Protein 7Z09 (pdb70)

InterPro domains:
  IPR001425 Archaeal/bacterial/fungal rhodopsins [PF01036] (22-241)
  IPR001425 Archaeal/bacterial/fungal rhodopsins [PR00251] (24-43)
  IPR001425 Archaeal/bacterial/fungal rhodopsins [PR00251] (55-75)
  IPR001425 Archaeal/bacterial/fungal rhodopsins [PR00251] (93-114)
  IPR001425 Archaeal/bacterial/fungal rhodopsins [PR00251] (121-140)
  IPR001425 Archaeal/bacterial/fungal rhodopsins [PR00251] (146-167)
  IPR001425 Archaeal/bacterial/fungal rhodopsins [PR00251] (187-205)
  IPR001425 Archaeal/bacterial/fungal rhodopsins [PR00251] (219-237)
  IPR001425 Archaeal/bacterial/fungal rhodopsins [PTHR28286] (9-249)
  IPR001425 Archaeal/bacterial/fungal rhodopsins [SM01021] (22-255)
  IPR018229 Rhodopsin, retinal binding site [PS00327] (221-232)
  IPR018229 Rhodopsin, retinal binding site [PS00950] (95-107)

Organism: Halobacterium salinarum (strain ATCC 700922 / JCM 11081 / NRC-1) (NCBI:txid64091)

Radius of gyration: 18.23 Å; Cα contacts (8 Å, |Δi|>4): 324; chains: 1; bounding box: 24×38×62 Å

Nearest PDB structures (foldseek):
  4xxj-assembly1_A  TM=9.928E-01  e=1.375E-31  Halobacterium salinarum
  3t45-assembly1_A  TM=9.903E-01  e=2.126E-30  Halobacterium salinarum NRC-1
  3vhz-assembly1_A  TM=9.902E-01  e=3.574E-30  Halobacterium salinarum NRC-1
  1s53-assembly2_B  TM=9.862E-01  e=2.337E-30  Halobacterium salinarum
  3hap-assembly1_A  TM=9.886E-01  e=3.747E-30  Halobacterium salinarum

Structure (mmCIF, N/CA/C/O backbone):
data_7Z09
#
_entry.id   7Z09
#
_cell.length_a   60.730
_cell.length_b   60.730
_cell.length_c   110.270
_cell.angle_alpha   90.000
_cell.angle_beta   90.000
_cell.angle_gamma   120.000
#
_symmetry.space_group_name_H-M   'P 63'
#
loop_
_entity.id
_entity.type
_entity.pdbx_description
1 polymer Bacteriorhodopsin
2 non-polymer EICOSANE
3 non-polymer '(2R)-2,3-dihydroxypropyl (9Z)-octadec-9-enoate'
4 non-polymer 'OLEIC ACID'
5 water water
#
loop_
_atom_site.group_PDB
_atom_site.id
_atom_site.type_symbol
_atom_site.label_atom_id
_atom_site.label_alt_id
_atom_site.label_comp_id
_atom_site.label_asym_id
_atom_site.label_entity_id
_atom_site.label_seq_id
_atom_site.pdbx_PDB_ins_code
_atom_site.Cartn_x
_atom_site.Cartn_y
_atom_site.Cartn_z
_atom_site.occupancy
_atom_site.B_iso_or_equiv
_atom_site.auth_seq_id
_atom_site.auth_comp_id
_atom_site.auth_asym_id
_atom_site.auth_atom_id
_atom_site.pdbx_PDB_model_num
ATOM 1 N N . THR A 1 5 ? 22.639 25.153 -14.727 1.00 46.92 5 THR A N 1
ATOM 2 C CA . THR A 1 5 ? 24.016 25.590 -14.893 1.00 49.01 5 THR A CA 1
ATOM 3 C C . THR A 1 5 ? 24.084 26.575 -16.072 1.00 49.02 5 THR A C 1
ATOM 4 O O . THR A 1 5 ? 25.127 27.158 -16.367 1.00 51.32 5 THR A O 1
ATOM 14 N N . GLY A 1 6 ? 22.939 26.785 -16.723 1.00 44.52 6 GLY A N 1
ATOM 15 C CA . GLY A 1 6 ? 22.853 27.740 -17.819 1.00 39.09 6 GLY A CA 1
ATOM 16 C C . GLY A 1 6 ? 22.894 29.186 -17.377 1.00 32.49 6 GLY A C 1
ATOM 17 O O . GLY A 1 6 ? 23.211 30.056 -18.196 1.00 33.57 6 GLY A O 1
ATOM 21 N N A ARG A 1 7 ? 22.562 29.466 -16.098 0.83 28.20 7 ARG A N 1
ATOM 22 N N B ARG A 1 7 ? 22.578 29.458 -16.110 0.17 30.54 7 ARG A N 1
ATOM 23 C CA A ARG A 1 7 ? 22.635 30.806 -15.535 0.83 24.82 7 ARG A CA 1
ATOM 24 C CA B ARG A 1 7 ? 22.647 30.795 -15.551 0.17 27.91 7 ARG A CA 1
ATOM 25 C C A ARG A 1 7 ? 23.897 30.931 -14.705 0.83 22.70 7 ARG A C 1
ATOM 26 C C B ARG A 1 7 ? 23.904 30.920 -14.713 0.17 23.64 7 ARG A C 1
ATOM 27 O O A ARG A 1 7 ? 24.122 30.110 -13.803 0.83 24.86 7 ARG A O 1
ATOM 28 O O B ARG A 1 7 ? 24.140 30.079 -13.831 0.17 24.40 7 ARG A O 1
ATOM 69 N N . PRO A 1 8 ? 24.735 31.932 -14.953 1.00 18.07 8 PRO A N 1
ATOM 70 C CA . PRO A 1 8 ? 26.021 31.990 -14.241 1.00 16.17 8 PRO A CA 1
ATOM 71 C C . PRO A 1 8 ? 25.895 32.070 -12.725 1.00 14.88 8 PRO A C 1
ATOM 72 O O . PRO A 1 8 ? 26.793 31.620 -12.001 1.00 18.47 8 PRO A O 1
ATOM 83 N N . GLU A 1 9 ? 24.788 32.595 -12.221 1.00 13.86 9 GLU A N 1
ATOM 84 C CA . GLU A 1 9 ? 24.598 32.681 -10.773 1.00 14.52 9 GLU A CA 1
ATOM 85 C C . GLU A 1 9 ? 24.237 31.350 -10.134 1.00 15.44 9 GLU A C 1
ATOM 86 O O . GLU A 1 9 ? 24.092 31.301 -8.904 1.00 15.65 9 GLU A O 1
ATOM 98 N N . TRP A 1 10 ? 24.104 30.279 -10.923 1.00 17.03 10 TRP A N 1
ATOM 99 C CA . TRP A 1 10 ? 23.683 29.003 -10.359 1.00 15.87 10 TRP A CA 1
ATOM 100 C C . TRP A 1 10 ? 24.596 28.563 -9.216 1.00 15.91 10 TRP A C 1
ATOM 101 O O . TRP A 1 10 ? 24.131 28.001 -8.213 1.00 16.84 10 TRP A O 1
ATOM 122 N N . ILE A 1 11 ? 25.893 28.830 -9.337 1.00 15.79 11 ILE A N 1
ATOM 123 C CA . ILE A 1 11 ? 26.830 28.351 -8.327 1.00 16.76 11 ILE A CA 1
ATOM 124 C C . ILE A 1 11 ? 26.519 28.946 -6.951 1.00 16.33 11 ILE A C 1
ATOM 125 O O . ILE A 1 11 ? 26.605 28.262 -5.920 1.00 15.84 11 ILE A O 1
ATOM 141 N N . TRP A 1 12 ? 26.129 30.219 -6.913 1.00 16.07 12 TRP A N 1
ATOM 142 C CA . TRP A 1 12 ? 25.834 30.840 -5.620 1.00 13.75 12 TRP A CA 1
ATOM 143 C C . TRP A 1 12 ? 24.498 30.381 -5.073 1.00 13.26 12 TRP A C 1
ATOM 144 O O . TRP A 1 12 ? 24.340 30.255 -3.848 1.00 12.90 12 TRP A O 1
ATOM 165 N N . LEU A 1 13 ? 23.540 30.115 -5.963 1.00 13.87 13 LEU A N 1
ATOM 166 C CA . LEU A 1 13 ? 22.284 29.531 -5.528 1.00 13.68 13 LEU A CA 1
ATOM 167 C C . LEU A 1 13 ? 22.499 28.138 -4.973 1.00 13.92 13 LEU A C 1
ATOM 168 O O . LEU A 1 13 ? 21.890 27.764 -3.962 1.00 14.02 13 LEU A O 1
ATOM 184 N N . ALA A 1 14 ? 23.397 27.381 -5.605 1.00 14.11 14 ALA A N 1
ATOM 185 C CA . ALA A 1 14 ? 23.691 26.008 -5.137 1.00 15.63 14 ALA A CA 1
ATOM 186 C C . ALA A 1 14 ? 24.395 26.067 -3.773 1.00 15.16 14 ALA A C 1
ATOM 187 O O . ALA A 1 14 ? 24.027 25.357 -2.857 1.00 15.60 14 ALA A O 1
ATOM 194 N N A LEU A 1 15 ? 25.352 26.962 -3.641 0.30 15.07 15 LEU A N 1
ATOM 195 N N B LEU A 1 15 ? 25.383 26.942 -3.651 0.70 15.76 15 LEU A N 1
ATOM 196 C CA A LEU A 1 15 ? 26.113 27.120 -2.365 0.30 14.21 15 LEU A CA 1
ATOM 197 C CA B LEU A 1 15 ? 26.096 27.078 -2.352 0.70 15.03 15 LEU A CA 1
ATOM 198 C C A LEU A 1 15 ? 25.170 27.603 -1.253 0.30 14.02 15 LEU A C 1
ATOM 199 C C B LEU A 1 15 ? 25.119 27.562 -1.270 0.70 14.35 15 LEU A C 1
ATOM 200 O O A LEU A 1 15 ? 25.194 27.081 -0.146 0.30 15.91 15 LEU A O 1
ATOM 201 O O B LEU A 1 15 ? 25.194 27.081 -0.146 0.70 16.60 15 LEU A O 1
ATOM 232 N N . GLY A 1 16 ? 24.245 28.510 -1.608 1.00 13.13 16 GLY A N 1
ATOM 233 C CA . GLY A 1 16 ? 23.266 28.999 -0.618 1.00 14.01 16 GLY A CA 1
ATOM 234 C C . GLY A 1 16 ? 22.351 27.874 -0.170 1.00 13.71 16 GLY A C 1
ATOM 235 O O . GLY A 1 16 ? 22.112 27.751 1.019 1.00 14.01 16 GLY A O 1
ATOM 240 N N . THR A 1 17 ? 21.867 27.086 -1.131 1.00 12.59 17 THR A N 1
ATOM 241 C CA . THR A 1 17 ? 21.021 25.956 -0.799 1.00 12.83 17 THR A CA 1
ATOM 242 C C . THR A 1 17 ? 21.730 25.021 0.166 1.00 12.38 17 THR A C 1
ATOM 243 O O . THR A 1 17 ? 21.180 24.627 1.205 1.00 13.37 17 THR A O 1
ATOM 254 N N . ALA A 1 18 ? 22.979 24.697 -0.146 1.00 14.62 18 ALA A N 1
ATOM 255 C CA . ALA A 1 18 ? 23.728 23.766 0.691 1.00 13.71 18 ALA A CA 1
ATOM 256 C C . ALA A 1 18 ? 23.985 24.338 2.091 1.00 13.09 18 ALA A C 1
ATOM 257 O O . ALA A 1 18 ? 23.826 23.645 3.109 1.00 14.04 18 ALA A O 1
ATOM 264 N N . LEU A 1 19 ? 24.389 25.602 2.166 1.00 13.88 19 LEU A N 1
ATOM 265 C CA . LEU A 1 19 ? 24.687 26.190 3.476 1.00 14.36 19 LEU A CA 1
ATOM 266 C C . LEU A 1 19 ? 23.442 26.343 4.347 1.00 12.78 19 LEU A C 1
ATOM 267 O O . LEU A 1 19 ? 23.496 26.108 5.565 1.00 14.40 19 LEU A O 1
ATOM 283 N N . MET A 1 20 ? 22.315 26.740 3.750 1.00 13.15 20 MET A N 1
ATOM 284 C CA . MET A 1 20 ? 21.082 26.821 4.523 1.00 14.60 20 MET A CA 1
ATOM 285 C C . MET A 1 20 ? 20.623 25.448 4.966 1.00 15.57 20 MET A C 1
ATOM 286 O O . MET A 1 20 ? 20.146 25.289 6.100 1.00 16.49 20 MET A O 1
ATOM 300 N N . GLY A 1 21 ? 20.779 24.445 4.095 1.00 15.96 21 GLY A N 1
ATOM 301 C CA . GLY A 1 21 ? 20.404 23.093 4.471 1.00 15.36 21 GLY A CA 1
ATOM 302 C C . GLY A 1 21 ? 21.245 22.551 5.612 1.00 14.72 21 GLY A C 1
ATOM 303 O O . GLY A 1 21 ? 20.722 21.973 6.578 1.00 14.94 21 GLY A O 1
ATOM 307 N N A LEU A 1 22 ? 22.565 22.713 5.509 0.35 16.70 22 LEU A N 1
ATOM 308 N N B LEU A 1 22 ? 22.564 22.720 5.511 0.65 16.67 22 LEU A N 1
ATOM 309 C CA A LEU A 1 22 ? 23.458 22.264 6.577 0.35 17.52 22 LEU A CA 1
ATOM 310 C CA B LEU A 1 22 ? 23.460 22.267 6.573 0.65 17.01 22 LEU A CA 1
ATOM 311 C C A LEU A 1 22 ? 23.191 23.003 7.886 0.35 16.70 22 LEU A C 1
ATOM 312 C C B LEU A 1 22 ? 23.202 23.006 7.883 0.65 16.50 22 LEU A C 1
ATOM 313 O O A LEU A 1 22 ? 23.179 22.401 8.969 0.35 17.79 22 LEU A O 1
ATOM 314 O O B LEU A 1 22 ? 23.192 22.402 8.966 0.65 18.12 22 LEU A O 1
ATOM 345 N N . GLY A 1 23 ? 22.983 24.313 7.807 1.00 15.68 23 GLY A N 1
ATOM 346 C CA . GLY A 1 23 ? 22.666 25.062 9.014 1.00 14.01 23 GLY A CA 1
ATOM 347 C C . GLY A 1 23 ? 21.391 24.590 9.680 1.00 12.74 23 GLY A C 1
ATOM 348 O O . GLY A 1 23 ? 21.337 24.448 10.914 1.00 13.64 23 GLY A O 1
ATOM 353 N N . THR A 1 24 ? 20.348 24.337 8.872 1.00 13.01 24 THR A N 1
ATOM 354 C CA . THR A 1 24 ? 19.108 23.787 9.410 1.00 16.63 24 THR A CA 1
ATOM 355 C C . THR A 1 24 ? 19.364 22.483 10.150 1.00 16.88 24 THR A C 1
ATOM 356 O O . THR A 1 24 ? 18.922 22.300 11.298 1.00 19.34 24 THR A O 1
ATOM 367 N N . LEU A 1 25 ? 20.094 21.557 9.508 1.00 15.03 25 LEU A N 1
ATOM 368 C CA . LEU A 1 25 ? 20.342 20.268 10.139 1.00 14.22 25 LEU A CA 1
ATOM 369 C C . LEU A 1 25 ? 21.144 20.426 11.433 1.00 14.85 25 LEU A C 1
ATOM 370 O O . LEU A 1 25 ? 20.860 19.766 12.445 1.00 15.62 25 LEU A O 1
ATOM 386 N N . TYR A 1 26 ? 22.151 21.312 11.414 1.00 16.89 26 TYR A N 1
ATOM 387 C CA . TYR A 1 26 ? 22.930 21.540 12.634 1.00 15.62 26 TYR A CA 1
ATOM 388 C C . TYR A 1 26 ? 22.064 22.071 13.774 1.00 14.21 26 TYR A C 1
ATOM 389 O O . TYR A 1 26 ? 22.140 21.589 14.920 1.00 16.16 26 TYR A O 1
ATOM 407 N N . PHE A 1 27 ? 21.231 23.069 13.489 1.00 14.10 27 PHE A N 1
ATOM 408 C CA . PHE A 1 27 ? 20.393 23.620 14.552 1.00 14.95 27 PHE A CA 1
ATOM 409 C C . PHE A 1 27 ? 19.375 22.602 15.034 1.00 16.09 27 PHE A C 1
ATOM 410 O O . PHE A 1 27 ? 19.045 22.565 16.231 1.00 18.57 27 PHE A O 1
ATOM 427 N N A LEU A 1 2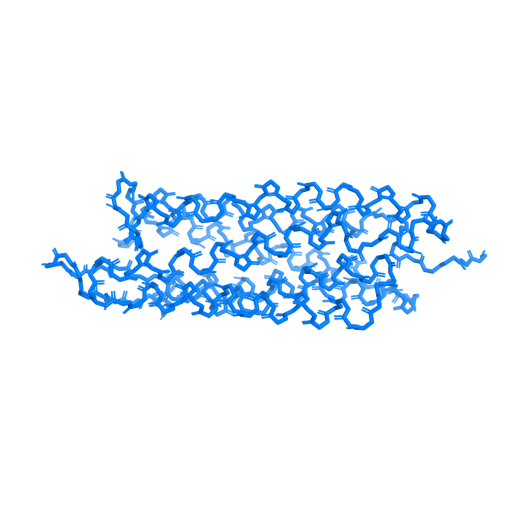8 ? 18.849 21.789 14.110 0.48 15.49 28 LEU A N 1
ATOM 428 N N B LEU A 1 28 ? 18.877 21.767 14.120 0.52 15.63 28 LEU A N 1
ATOM 429 C CA A LEU A 1 28 ? 17.935 20.723 14.495 0.48 13.89 28 LEU A CA 1
ATOM 430 C CA B LEU A 1 28 ? 17.929 20.735 14.506 0.52 14.19 28 LEU A CA 1
ATOM 431 C C A LEU A 1 28 ? 18.586 19.777 15.495 0.48 13.95 28 LEU A C 1
ATOM 432 C C B LEU A 1 28 ? 18.564 19.740 15.472 0.52 13.96 28 LEU A C 1
ATOM 433 O O A LEU A 1 28 ? 18.021 19.475 16.558 0.48 14.35 28 LEU A O 1
ATOM 434 O O B LEU A 1 28 ? 17.966 19.367 16.492 0.52 14.05 28 LEU A O 1
ATOM 465 N N . VAL A 1 29 ? 19.784 19.299 15.167 1.00 16.51 29 VAL A N 1
ATOM 466 C CA . VAL A 1 29 ? 20.474 18.371 16.058 1.00 17.63 29 VAL A CA 1
ATOM 467 C C . VAL A 1 29 ? 20.815 19.046 17.388 1.00 18.26 29 VAL A C 1
ATOM 468 O O . VAL A 1 29 ? 20.635 18.468 18.472 1.00 19.29 29 VAL A O 1
ATOM 482 N N . LYS A 1 30 ? 21.283 20.292 17.326 1.00 19.77 30 LYS A N 1
ATOM 483 C CA . LYS A 1 30 ? 21.706 20.980 18.547 1.00 21.79 30 LYS A CA 1
ATOM 484 C C . LYS A 1 30 ? 20.546 21.163 19.518 1.00 20.80 30 LYS A C 1
ATOM 485 O O . LYS A 1 30 ? 20.721 21.079 20.748 1.00 21.10 30 LYS A O 1
ATOM 504 N N . GLY A 1 31 ? 19.355 21.396 18.985 1.00 23.51 31 GLY A N 1
ATOM 505 C CA . GLY A 1 31 ? 18.191 21.619 19.805 1.00 26.68 31 GLY A CA 1
ATOM 506 C C . GLY A 1 31 ? 17.527 20.385 20.334 1.00 28.82 31 GLY A C 1
ATOM 507 O O . GLY A 1 31 ? 16.581 20.491 21.118 1.00 28.78 31 GLY A O 1
ATOM 511 N N A MET A 1 32 ? 17.983 19.209 19.924 0.64 30.62 32 MET A N 1
ATOM 512 N N B MET A 1 32 ? 17.998 19.211 19.932 0.36 31.16 32 MET A N 1
ATOM 513 C CA A MET A 1 32 ? 17.416 17.980 20.445 0.64 34.52 32 MET A CA 1
ATOM 514 C CA B MET A 1 32 ? 17.453 17.969 20.451 0.36 34.83 32 MET A CA 1
ATOM 515 C C A MET A 1 32 ? 17.660 17.877 21.953 0.64 36.64 32 MET A C 1
ATOM 516 C C B MET A 1 32 ? 17.666 17.889 21.965 0.36 37.33 32 MET A C 1
ATOM 517 O O A MET A 1 32 ? 18.765 18.126 22.438 0.64 35.79 32 MET A O 1
ATOM 518 O O B MET A 1 32 ? 18.755 18.167 22.471 0.36 36.83 32 MET A O 1
ATOM 545 N N . GLY A 1 33 ? 16.618 17.514 22.692 1.00 39.84 33 GLY A N 1
ATOM 546 C CA . GLY A 1 33 ? 16.712 17.347 24.132 1.00 46.36 33 GLY A CA 1
ATOM 547 C C . GLY A 1 33 ? 16.640 18.611 24.951 1.00 49.81 33 GLY A C 1
ATOM 548 O O . GLY A 1 33 ? 16.653 18.531 26.192 1.00 53.85 33 GLY A O 1
ATOM 553 N N . VAL A 1 34 ? 16.571 19.777 24.311 1.00 44.57 34 VAL A N 1
ATOM 554 C CA . VAL A 1 34 ? 16.382 21.000 25.072 1.00 39.79 34 VAL A CA 1
ATOM 555 C C . VAL A 1 34 ? 14.991 20.992 25.683 1.00 39.37 34 VAL A C 1
ATOM 556 O O . VAL A 1 34 ? 13.994 20.832 24.968 1.00 43.27 34 VAL A O 1
ATOM 569 N N . SER A 1 35 ? 14.920 21.162 27.010 1.00 38.44 35 SER A N 1
ATOM 570 C CA . SER A 1 35 ? 13.662 21.103 27.733 1.00 42.00 35 SER A CA 1
ATOM 571 C C . SER A 1 35 ? 13.199 22.446 28.256 1.00 42.70 35 SER A C 1
ATOM 572 O O . SER A 1 35 ? 12.001 22.621 28.474 1.00 43.19 35 SER A O 1
ATOM 580 N N . ASP A 1 36 ? 14.104 23.390 28.452 1.00 41.70 36 ASP A N 1
ATOM 581 C CA . ASP A 1 36 ? 13.749 24.694 28.981 1.00 41.37 36 ASP A CA 1
ATOM 582 C C . ASP A 1 36 ? 12.772 25.370 28.025 1.00 38.11 36 ASP A C 1
ATOM 583 O O . ASP A 1 36 ? 13.076 25.512 26.826 1.00 39.10 36 ASP A O 1
ATOM 592 N N . PRO A 1 37 ? 11.597 25.789 28.499 1.00 34.39 37 PRO A N 1
ATOM 593 C CA . PRO A 1 37 ? 10.631 26.394 27.565 1.00 31.27 37 PRO A CA 1
ATOM 594 C C . PRO A 1 37 ? 11.150 27.620 26.842 1.00 27.91 37 PRO A C 1
ATOM 595 O O . PRO A 1 37 ? 10.871 27.790 25.644 1.00 26.66 37 PRO A O 1
ATOM 606 N N . ASP A 1 38 ? 11.910 28.475 27.525 1.00 29.52 38 ASP A N 1
ATOM 607 C CA . ASP A 1 38 ? 12.450 29.646 26.848 1.00 31.37 38 ASP A CA 1
ATOM 608 C C . ASP A 1 38 ? 13.411 29.246 25.735 1.00 22.82 38 ASP A C 1
ATOM 609 O O . ASP A 1 38 ? 13.327 29.752 24.601 1.00 24.01 38 ASP A O 1
ATOM 618 N N . ALA A 1 39 ? 14.328 28.330 26.039 1.00 18.27 39 ALA A N 1
ATOM 619 C CA . ALA A 1 39 ? 15.285 27.901 25.023 1.00 17.23 39 ALA A CA 1
ATOM 620 C C . ALA A 1 39 ? 14.597 27.221 23.846 1.00 18.61 39 ALA A C 1
ATOM 621 O O . ALA A 1 39 ? 15.044 27.355 22.693 1.00 19.69 39 ALA A O 1
ATOM 628 N N . LYS A 1 40 ? 13.501 26.509 24.110 1.00 22.12 40 LYS A N 1
ATOM 629 C CA . LYS A 1 40 ? 12.737 25.884 23.028 1.00 24.62 40 LYS A CA 1
ATOM 630 C C . LYS A 1 40 ? 12.244 26.907 22.016 1.00 21.30 40 LYS A C 1
ATOM 631 O O . LYS A 1 40 ? 12.247 26.648 20.799 1.00 23.15 40 LYS A O 1
ATOM 650 N N . LYS A 1 41 ? 11.764 28.054 22.503 1.00 18.09 41 LYS A N 1
ATOM 651 C CA . LYS A 1 41 ? 11.321 29.105 21.595 1.00 17.39 41 LYS A CA 1
ATOM 652 C C . LYS A 1 41 ? 12.451 29.553 20.686 1.00 17.11 41 LYS A C 1
ATOM 653 O O . LYS A 1 41 ? 12.278 29.673 19.463 1.00 17.25 41 LYS A O 1
ATOM 672 N N . PHE A 1 42 ? 13.626 29.798 21.270 1.00 19.13 42 PHE A N 1
ATOM 673 C CA . PHE A 1 42 ? 14.738 30.291 20.469 1.00 16.43 42 PHE A CA 1
ATOM 674 C C . PHE A 1 42 ? 15.203 29.247 19.459 1.00 15.05 42 PHE A C 1
ATOM 675 O O . PHE A 1 42 ? 15.486 29.572 18.294 1.00 13.92 42 PHE A O 1
ATOM 692 N N . TYR A 1 43 ? 15.276 27.983 19.883 1.00 13.96 43 TYR A N 1
ATOM 693 C CA . TYR A 1 43 ? 15.652 26.936 18.941 1.00 14.55 43 TYR A CA 1
ATOM 694 C C . TYR A 1 43 ? 14.642 26.813 17.806 1.00 14.62 43 TYR A C 1
ATOM 695 O O . TYR A 1 43 ? 15.012 26.648 16.637 1.00 17.11 43 TYR A O 1
ATOM 713 N N . ALA A 1 44 ? 13.358 26.908 18.130 1.00 14.19 44 ALA A N 1
ATOM 714 C CA . ALA A 1 44 ? 12.344 26.785 17.087 1.00 12.95 44 ALA A CA 1
ATOM 715 C C . ALA A 1 44 ? 12.442 27.919 16.077 1.00 12.71 44 ALA A C 1
ATOM 716 O O . ALA A 1 44 ? 12.472 27.691 14.856 1.00 13.38 44 ALA A O 1
ATOM 723 N N . ILE A 1 45 ? 12.489 29.154 16.571 1.00 15.40 45 ILE A N 1
ATOM 724 C CA . ILE A 1 45 ? 12.588 30.301 15.672 1.00 15.45 45 ILE A CA 1
ATOM 725 C C . ILE A 1 45 ? 13.826 30.181 14.800 1.00 15.35 45 ILE A C 1
ATOM 726 O O . ILE A 1 45 ? 13.781 30.339 13.562 1.00 15.27 45 ILE A O 1
ATOM 742 N N . THR A 1 46 ? 14.947 29.870 15.442 1.00 17.37 46 THR A N 1
ATOM 743 C CA . THR A 1 46 ? 16.245 29.955 14.800 1.00 16.67 46 THR A CA 1
ATOM 744 C C . THR A 1 46 ? 16.510 28.796 13.853 1.00 14.87 46 THR A C 1
ATOM 745 O O . THR A 1 46 ? 17.318 28.943 12.931 1.00 15.49 46 THR A O 1
ATOM 756 N N . THR A 1 47 ? 15.841 27.660 14.047 1.00 14.25 47 THR A N 1
ATOM 757 C CA . THR A 1 47 ? 15.940 26.546 13.105 1.00 12.98 47 THR A CA 1
ATOM 758 C C . THR A 1 47 ? 15.014 26.754 11.905 1.00 12.77 47 THR A C 1
ATOM 759 O O . THR A 1 47 ? 15.357 26.404 10.762 1.00 12.50 47 THR A O 1
ATOM 770 N N A LEU A 1 48 ? 13.834 27.331 12.140 0.58 13.39 48 LEU A N 1
ATOM 771 N N B LEU A 1 48 ? 13.852 27.347 12.156 0.42 12.40 48 LEU A N 1
ATOM 772 C CA A LEU A 1 48 ? 12.894 27.587 11.046 0.58 12.65 48 LEU A CA 1
ATOM 773 C CA B LEU A 1 48 ? 12.879 27.601 11.099 0.42 11.33 48 LEU A CA 1
ATOM 774 C C A LEU A 1 48 ? 13.480 28.540 10.011 0.58 11.19 48 LEU A C 1
ATOM 775 C C B LEU A 1 48 ? 13.411 28.578 10.051 0.42 11.11 48 LEU A C 1
ATOM 776 O O A LEU A 1 48 ? 13.247 28.392 8.800 0.58 11.30 48 LEU A O 1
ATOM 777 O O B LEU A 1 48 ? 13.083 28.466 8.859 0.42 11.16 48 LEU A O 1
ATOM 808 N N . VAL A 1 49 ? 14.244 29.522 10.468 1.00 14.00 49 VAL A N 1
ATOM 809 C CA . VAL A 1 49 ? 14.788 30.544 9.580 1.00 13.66 49 VAL A CA 1
ATOM 810 C C . VAL A 1 49 ? 15.595 29.949 8.424 1.00 11.76 49 VAL A C 1
ATOM 811 O O . VAL A 1 49 ? 15.252 30.174 7.247 1.00 11.81 49 VAL A O 1
ATOM 825 N N . PRO A 1 50 ? 16.652 29.178 8.678 1.00 11.93 50 PRO A N 1
ATOM 826 C CA . PRO A 1 50 ? 17.372 28.602 7.535 1.00 11.96 50 PRO A CA 1
ATOM 827 C C . PRO A 1 50 ? 16.617 27.487 6.844 1.00 12.65 50 PRO A C 1
ATOM 828 O O . PRO A 1 50 ? 16.884 27.221 5.658 1.00 12.96 50 PRO A O 1
ATOM 839 N N . ALA A 1 51 ? 15.637 26.868 7.510 1.00 13.32 51 ALA A N 1
ATOM 840 C CA . ALA A 1 51 ? 14.851 25.863 6.809 1.00 11.71 51 ALA A CA 1
ATOM 841 C C . ALA A 1 51 ? 14.025 26.503 5.699 1.00 11.20 51 ALA A C 1
ATOM 842 O O . ALA A 1 51 ? 13.971 26.001 4.556 1.00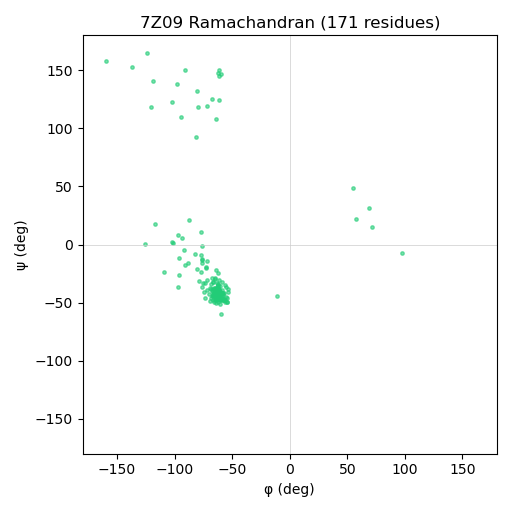 10.82 51 ALA A O 1
ATOM 849 N N . ILE A 1 52 ? 13.399 27.642 6.012 1.00 11.75 52 ILE A N 1
ATOM 850 C CA . ILE A 1 52 ? 12.655 28.382 4.996 1.00 11.38 52 ILE A CA 1
ATOM 851 C C . ILE A 1 52 ? 13.599 28.863 3.905 1.00 10.51 52 ILE A C 1
ATOM 852 O O . ILE A 1 52 ? 13.325 28.726 2.703 1.00 9.72 52 ILE A O 1
ATOM 868 N N . ALA A 1 53 ? 14.749 29.410 4.305 1.00 10.37 53 ALA A N 1
ATOM 869 C CA . ALA A 1 53 ? 15.701 29.901 3.315 1.00 12.62 53 ALA A CA 1
ATOM 870 C C . ALA A 1 53 ? 16.210 28.783 2.417 1.00 10.86 53 ALA A C 1
ATOM 871 O O . ALA A 1 53 ? 16.398 28.986 1.204 1.00 11.62 53 ALA A O 1
ATOM 878 N N . PHE A 1 54 ? 16.411 27.590 2.987 1.00 12.21 54 PHE A N 1
ATOM 879 C CA . PHE A 1 54 ? 16.799 26.441 2.178 1.00 12.19 54 PHE A CA 1
ATOM 880 C C . PHE A 1 54 ? 15.797 26.193 1.056 1.00 11.30 54 PHE A C 1
ATOM 881 O O . PHE A 1 54 ? 16.173 26.019 -0.119 1.00 11.76 54 PHE A O 1
ATOM 898 N N . THR A 1 55 ? 14.501 26.194 1.388 1.00 11.42 55 THR A N 1
ATOM 899 C CA . THR A 1 55 ? 13.507 25.901 0.356 1.00 12.18 55 THR A CA 1
ATOM 900 C C . THR A 1 55 ? 13.492 26.970 -0.726 1.00 11.70 55 THR A C 1
ATOM 901 O O . THR A 1 55 ? 13.323 26.671 -1.922 1.00 11.70 55 THR A O 1
ATOM 912 N N . MET A 1 56 ? 13.683 28.231 -0.332 1.00 11.73 56 MET A N 1
ATOM 913 C CA . MET A 1 56 ? 13.629 29.305 -1.314 1.00 11.23 56 MET A CA 1
ATOM 914 C C . MET A 1 56 ? 14.886 29.370 -2.164 1.00 10.67 56 MET A C 1
ATOM 915 O O . MET A 1 56 ? 14.806 29.634 -3.384 1.00 12.40 56 MET A O 1
ATOM 929 N N . TYR A 1 57 ? 16.041 29.091 -1.555 1.00 10.14 57 TYR A N 1
ATOM 930 C CA . TYR A 1 57 ? 17.255 28.957 -2.352 1.00 10.92 57 TYR A CA 1
ATOM 931 C C . TYR A 1 57 ? 17.118 27.828 -3.364 1.00 11.24 57 TYR A C 1
ATOM 932 O O . TYR A 1 57 ? 17.494 27.966 -4.536 1.00 11.62 57 TYR A O 1
ATOM 950 N N . LEU A 1 58 ? 16.536 26.707 -2.936 1.00 12.12 58 LEU A N 1
ATOM 951 C CA . LEU A 1 58 ? 16.380 25.605 -3.872 1.00 12.72 58 LEU A CA 1
ATOM 952 C C . LEU A 1 58 ? 15.439 25.990 -5.011 1.00 11.43 58 LEU A C 1
ATOM 953 O O . LEU A 1 58 ? 15.680 25.660 -6.184 1.00 12.23 58 LEU A O 1
ATOM 969 N N A SER A 1 59 ? 14.377 26.727 -4.690 0.72 12.02 59 SER A N 1
ATOM 970 N N B SER A 1 59 ? 14.362 26.702 -4.677 0.28 11.25 59 SER A N 1
ATOM 971 C CA A SER A 1 59 ? 13.455 27.150 -5.740 0.72 11.58 59 SER A CA 1
ATOM 972 C CA B SER A 1 59 ? 13.446 27.188 -5.704 0.28 11.47 59 SER A CA 1
ATOM 973 C C A SER A 1 59 ? 14.115 28.086 -6.747 0.72 11.73 59 SER A C 1
ATOM 974 C C B SER A 1 59 ? 14.166 28.036 -6.747 0.28 11.79 59 SER A C 1
ATOM 975 O O A SER A 1 59 ? 13.768 28.065 -7.941 0.72 13.08 59 SER A O 1
ATOM 976 O O B SER A 1 59 ? 13.920 27.904 -7.958 0.28 11.86 59 SER A O 1
ATOM 991 N N . MET A 1 60 ? 15.058 28.920 -6.296 1.00 12.44 60 MET A N 1
ATOM 992 C CA . MET A 1 60 ? 15.806 29.745 -7.237 1.00 12.56 60 MET A CA 1
ATOM 993 C C . MET A 1 60 ? 16.765 28.900 -8.068 1.00 12.15 60 MET A C 1
ATOM 994 O O . MET A 1 60 ? 16.878 29.081 -9.294 1.00 12.29 60 MET A O 1
ATOM 1009 N N . LEU A 1 61 ? 17.440 27.953 -7.417 1.00 13.47 61 LEU A N 1
ATOM 1010 C CA . LEU A 1 61 ? 18.369 27.083 -8.125 1.00 13.58 61 LEU A CA 1
ATOM 1011 C C . LEU A 1 61 ? 17.673 26.324 -9.251 1.00 13.96 61 LEU A C 1
ATOM 1012 O O . LEU A 1 61 ? 18.190 26.231 -10.371 1.00 15.10 61 LEU A O 1
ATOM 1028 N N . LEU A 1 62 ? 16.479 25.806 -8.982 1.00 14.79 62 LEU A N 1
ATOM 1029 C CA . LEU A 1 62 ? 15.753 24.998 -9.957 1.00 13.29 62 LEU A CA 1
ATOM 1030 C C . LEU A 1 62 ? 14.992 25.835 -10.977 1.00 14.97 62 LEU A C 1
ATOM 1031 O O . LEU A 1 62 ? 14.469 25.285 -11.957 1.00 16.67 62 LEU A O 1
ATOM 1047 N N . GLY A 1 63 ? 14.937 27.149 -10.782 1.00 13.88 63 GLY A N 1
ATOM 1048 C CA . GLY A 1 63 ? 14.331 28.047 -11.738 1.00 13.48 63 GLY A CA 1
ATOM 1049 C C . GLY A 1 63 ? 12.910 28.437 -11.429 1.00 12.43 63 GLY A C 1
ATOM 1050 O O . GLY A 1 63 ? 12.372 29.309 -12.116 1.00 15.85 63 GLY A O 1
ATOM 1054 N N . TYR A 1 64 ? 12.293 27.830 -10.416 1.00 12.40 64 TYR A N 1
ATOM 1055 C CA . TYR A 1 64 ? 10.909 28.134 -10.108 1.00 13.27 64 TYR A CA 1
ATOM 1056 C C . TYR A 1 64 ? 10.770 29.536 -9.544 1.00 15.41 64 TYR A C 1
ATOM 1057 O O . TYR A 1 64 ? 9.797 30.238 -9.840 1.00 16.57 64 TYR A O 1
ATOM 1075 N N . GLY A 1 65 ? 11.735 29.963 -8.743 1.00 17.69 65 GLY A N 1
ATOM 1076 C CA . GLY A 1 65 ? 11.623 31.228 -8.051 1.00 18.78 65 GLY A CA 1
ATOM 1077 C C . GLY A 1 65 ? 12.122 32.404 -8.855 1.00 18.31 65 GLY A C 1
ATOM 1078 O O . GLY A 1 65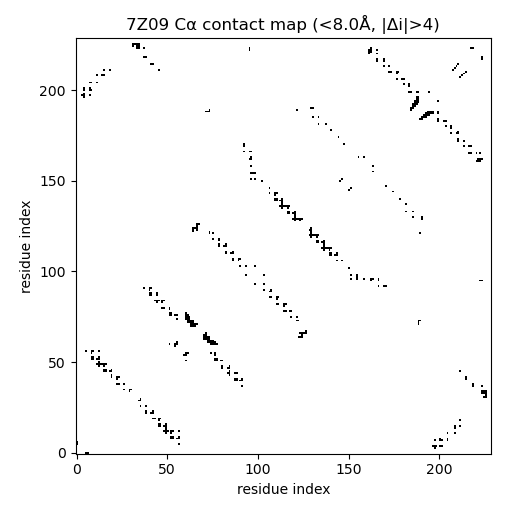 ? 12.437 33.441 -8.273 1.00 17.34 65 GLY A O 1
ATOM 1082 N N . LEU A 1 66 ? 12.182 32.256 -10.190 1.00 18.08 66 LEU A N 1
ATOM 1083 C CA . LEU A 1 66 ? 12.648 33.285 -11.110 1.00 17.12 66 LEU A CA 1
ATOM 1084 C C . LEU A 1 66 ? 11.529 33.679 -12.069 1.00 18.06 66 LEU A C 1
ATOM 1085 O O . LEU A 1 66 ? 10.769 32.830 -12.533 1.00 18.48 66 LEU A O 1
ATOM 1101 N N . THR A 1 67 ? 11.427 34.970 -12.360 1.00 20.11 67 THR A N 1
ATOM 1102 C CA . THR A 1 67 ? 10.494 35.479 -13.357 1.00 22.11 67 THR A CA 1
ATOM 1103 C C . THR A 1 67 ? 11.187 36.573 -14.154 1.00 20.24 67 THR A C 1
ATOM 1104 O O . THR A 1 67 ? 12.219 37.092 -13.739 1.00 21.51 67 THR A O 1
ATOM 1115 N N A MET A 1 68 ? 10.618 36.905 -15.315 0.52 20.76 68 MET A N 1
ATOM 1116 N N B MET A 1 68 ? 10.614 36.915 -15.310 0.48 20.24 68 MET A N 1
ATOM 1117 C CA A MET A 1 68 ? 11.123 37.977 -16.164 0.52 22.56 68 MET A CA 1
ATOM 1118 C CA B MET A 1 68 ? 11.128 37.978 -16.166 0.48 21.41 68 MET A CA 1
ATOM 1119 C C A MET A 1 68 ? 10.202 39.174 -16.032 0.52 21.99 68 MET A C 1
ATOM 1120 C C B MET A 1 68 ? 10.208 39.177 -16.057 0.48 21.60 68 MET A C 1
ATOM 1121 O O A MET A 1 68 ? 8.987 39.041 -16.176 0.52 22.21 68 MET A O 1
ATOM 1122 O O B MET A 1 68 ? 8.997 39.047 -16.244 0.48 22.23 68 MET A O 1
ATOM 1149 N N . VAL A 1 69 ? 10.778 40.331 -15.757 1.00 20.21 69 VAL A N 1
ATOM 1150 C CA . VAL A 1 69 ? 10.029 41.565 -15.613 1.00 16.94 69 VAL A CA 1
ATOM 1151 C C . VAL A 1 69 ? 10.492 42.520 -16.708 1.00 17.95 69 VAL A C 1
ATOM 1152 O O . VAL A 1 69 ? 11.681 42.817 -16.797 1.00 18.17 69 VAL A O 1
ATOM 1166 N N . PRO A 1 70 ? 9.596 43.017 -17.566 1.00 17.05 70 PRO A N 1
ATOM 1167 C CA . PRO A 1 70 ? 9.995 43.979 -18.601 1.00 19.08 70 PRO A CA 1
ATOM 1168 C C . PRO A 1 70 ? 10.111 45.368 -17.999 1.00 27.11 70 PRO A C 1
ATOM 1169 O O . PRO A 1 70 ? 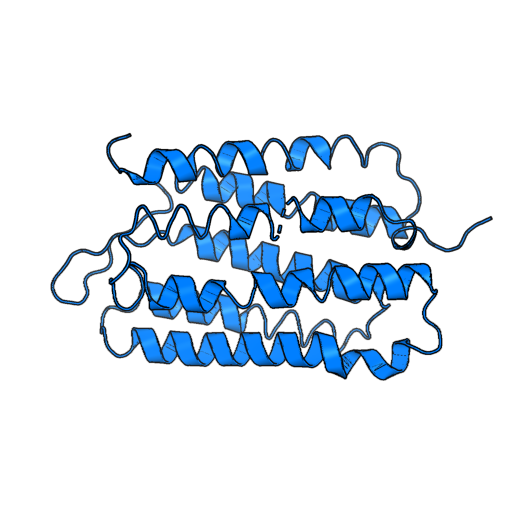9.143 45.912 -17.467 1.00 28.69 70 PRO A O 1
ATOM 1180 N N . PHE A 1 71 ? 11.309 45.928 -18.055 1.00 30.83 71 PHE A N 1
ATOM 1181 C CA . PHE A 1 71 ? 11.522 47.330 -17.754 1.00 27.60 71 PHE A CA 1
ATOM 1182 C C . PHE A 1 71 ? 12.836 47.743 -18.389 1.00 29.88 71 PHE A C 1
ATOM 1183 O O . PHE A 1 71 ? 13.695 46.909 -18.671 1.00 29.26 71 PHE A O 1
ATOM 1200 N N . GLY A 1 72 ? 12.980 49.041 -18.616 1.00 33.38 72 GLY A N 1
ATOM 1201 C CA . GLY A 1 72 ? 14.115 49.509 -19.387 1.00 39.25 72 GLY A CA 1
ATOM 1202 C C . GLY A 1 72 ? 14.203 48.910 -20.778 1.00 41.33 72 GLY A C 1
ATOM 1203 O O . GLY A 1 72 ? 15.284 48.870 -21.370 1.00 42.02 72 GLY A O 1
ATOM 1207 N N . GLY A 1 73 ? 13.088 48.425 -21.316 1.00 42.14 73 GLY A N 1
ATOM 1208 C CA . GLY A 1 73 ? 13.074 47.830 -22.640 1.00 43.08 73 GLY A CA 1
ATOM 1209 C C . GLY A 1 73 ? 13.741 46.490 -22.738 1.00 43.30 73 GLY A C 1
ATOM 1210 O O . GLY A 1 73 ? 14.028 46.034 -23.852 1.00 45.43 73 GLY A O 1
ATOM 1214 N N . GLU A 1 74 ? 13.996 45.844 -21.601 1.00 41.89 74 GLU A N 1
ATOM 1215 C CA . GLU A 1 74 ? 14.627 44.543 -21.563 1.00 42.63 74 GLU A CA 1
ATOM 1216 C C . GLU A 1 74 ? 13.735 43.582 -20.799 1.00 37.57 74 GLU A C 1
ATOM 1217 O O . GLU A 1 74 ? 12.801 43.984 -20.104 1.00 37.26 74 GLU A O 1
ATOM 1229 N N . GLN A 1 75 ? 14.023 42.297 -20.945 1.00 35.91 75 GLN A N 1
ATOM 1230 C CA . GLN A 1 75 ? 13.425 41.261 -20.110 1.00 35.66 75 GLN A CA 1
ATOM 1231 C C . GLN A 1 75 ? 14.395 41.002 -18.959 1.00 31.15 75 GLN A C 1
ATOM 1232 O O . GLN A 1 75 ? 15.475 40.455 -19.175 1.00 31.55 75 GLN A O 1
ATOM 1246 N N . ASN A 1 76 ? 14.020 41.415 -17.743 1.00 27.01 76 ASN A N 1
ATOM 1247 C CA . ASN A 1 76 ? 14.945 41.413 -16.622 1.00 24.24 76 ASN A CA 1
ATOM 1248 C C . ASN A 1 76 ? 14.675 40.224 -15.720 1.00 19.85 76 ASN A C 1
ATOM 1249 O O . ASN A 1 76 ? 13.553 40.079 -15.224 1.00 19.13 76 ASN A O 1
ATOM 1260 N N . PRO A 1 77 ? 15.652 39.360 -15.472 1.00 18.96 77 PRO A N 1
ATOM 1261 C CA . PRO A 1 77 ? 15.433 38.215 -14.570 1.00 17.87 77 PRO A CA 1
ATOM 1262 C C . PRO A 1 77 ? 15.341 38.664 -13.111 1.00 18.11 77 PRO A C 1
ATOM 1263 O O . PRO A 1 77 ? 16.283 39.233 -12.557 1.00 20.43 77 PRO A O 1
ATOM 1274 N N . ILE A 1 78 ? 14.199 38.404 -12.486 1.00 15.16 78 ILE A N 1
ATOM 1275 C CA . ILE A 1 78 ? 13.930 38.795 -11.098 1.00 14.71 78 ILE A CA 1
ATOM 1276 C C . ILE A 1 78 ? 13.647 37.543 -10.284 1.00 13.97 78 ILE A C 1
ATOM 1277 O O . ILE A 1 78 ? 12.677 36.830 -10.560 1.00 14.74 78 ILE A O 1
ATOM 1293 N N . TYR A 1 79 ? 14.480 37.281 -9.278 1.00 12.83 79 TYR A N 1
ATOM 1294 C CA . TYR A 1 79 ? 14.256 36.171 -8.350 1.00 11.93 79 TYR A CA 1
ATOM 1295 C C . TYR A 1 79 ? 13.250 36.616 -7.289 1.00 11.53 79 TYR A C 1
ATOM 1296 O O . TYR A 1 79 ? 13.592 37.203 -6.252 1.00 13.61 79 TYR A O 1
ATOM 1314 N N . TRP A 1 80 ? 11.976 36.333 -7.556 1.00 12.29 80 TRP A N 1
ATOM 1315 C CA . TRP A 1 80 ? 10.929 36.713 -6.614 1.00 12.93 80 TRP A CA 1
ATOM 1316 C C . TRP A 1 80 ? 10.944 35.844 -5.364 1.00 12.17 80 TRP A C 1
ATOM 1317 O O . TRP A 1 80 ? 10.403 36.246 -4.323 1.00 12.26 80 TRP A O 1
ATOM 1338 N N . ALA A 1 81 ? 11.552 34.658 -5.436 1.00 12.35 81 ALA A N 1
ATOM 1339 C CA . ALA A 1 81 ? 11.529 33.777 -4.271 1.00 12.06 81 ALA A CA 1
ATOM 1340 C C . ALA A 1 81 ? 12.231 34.378 -3.058 1.00 11.39 81 ALA A C 1
ATOM 1341 O O . ALA A 1 81 ? 11.910 34.018 -1.913 1.00 12.71 81 ALA A O 1
ATOM 1348 N N . ARG A 1 82 ? 13.170 35.303 -3.281 1.00 11.13 82 ARG A N 1
ATOM 1349 C CA . ARG A 1 82 ? 13.807 35.985 -2.152 1.00 12.27 82 ARG A CA 1
ATOM 1350 C C . ARG A 1 82 ? 12.785 36.612 -1.217 1.00 12.60 82 ARG A C 1
ATOM 1351 O O . ARG A 1 82 ? 12.955 36.594 0.016 1.00 15.08 82 ARG A O 1
ATOM 1372 N N . TYR A 1 83 ? 11.743 37.221 -1.794 1.00 13.20 83 TYR A N 1
ATOM 1373 C CA . TYR A 1 83 ? 10.759 37.930 -0.982 1.00 11.92 83 TYR A CA 1
ATOM 1374 C C . TYR A 1 83 ? 9.857 36.979 -0.229 1.00 11.88 83 TYR A C 1
ATOM 1375 O O . TYR A 1 83 ? 9.470 37.267 0.911 1.00 12.98 83 TYR A O 1
ATOM 1393 N N . ALA A 1 84 ? 9.556 35.821 -0.821 1.00 11.95 84 ALA A N 1
ATOM 1394 C CA . ALA A 1 84 ? 8.797 34.814 -0.092 1.00 13.22 84 ALA A CA 1
ATOM 1395 C C . ALA A 1 84 ? 9.577 34.307 1.116 1.00 14.81 84 ALA A C 1
ATOM 1396 O O . ALA A 1 84 ? 9.016 34.079 2.199 1.00 17.00 84 ALA A O 1
ATOM 1403 N N . ASP A 1 85 ? 10.885 34.135 0.947 1.00 15.21 85 ASP A N 1
ATOM 1404 C CA . ASP A 1 85 ? 11.770 33.805 2.057 1.00 13.56 85 ASP A CA 1
ATOM 1405 C C . ASP A 1 85 ? 11.716 34.893 3.125 1.00 11.11 85 ASP A C 1
ATOM 1406 O O . ASP A 1 85 ? 11.309 34.662 4.280 1.00 11.67 85 ASP A O 1
ATOM 1415 N N . TRP A 1 86 ? 12.078 36.113 2.732 1.00 11.37 86 TRP A N 1
ATOM 1416 C CA . TRP A 1 86 ? 12.249 37.184 3.710 1.00 11.59 86 TRP A CA 1
ATOM 1417 C C . TRP A 1 86 ? 10.947 37.553 4.404 1.00 11.34 86 TRP A C 1
ATOM 1418 O O . TRP A 1 86 ? 10.959 37.963 5.579 1.00 12.33 86 TRP A O 1
ATOM 1439 N N . LEU A 1 87 ? 9.815 37.366 3.719 1.00 11.20 87 LEU A N 1
ATOM 1440 C CA . LEU A 1 87 ? 8.534 37.652 4.343 1.00 11.80 87 LEU A CA 1
ATOM 1441 C C . LEU A 1 87 ? 8.375 36.910 5.669 1.00 12.57 87 LEU A C 1
ATOM 1442 O O . LEU A 1 87 ? 7.817 37.442 6.638 1.00 13.42 87 LEU A O 1
ATOM 1458 N N . PHE A 1 88 ? 8.859 35.679 5.734 1.00 12.73 88 PHE A N 1
ATOM 1459 C CA . PHE A 1 88 ? 8.766 34.905 6.968 1.00 13.11 88 PHE A CA 1
ATOM 1460 C C . PHE A 1 88 ? 10.027 34.952 7.808 1.00 11.52 88 PHE A C 1
ATOM 1461 O O . PHE A 1 88 ? 9.949 34.962 9.051 1.00 11.86 88 PHE A O 1
ATOM 1478 N N . THR A 1 89 ? 11.195 34.965 7.169 1.00 11.36 89 THR A N 1
ATOM 1479 C CA . THR A 1 89 ? 12.392 34.816 7.976 1.00 11.59 89 THR A CA 1
ATOM 1480 C C . THR A 1 89 ? 12.791 36.109 8.668 1.00 12.53 89 THR A C 1
ATOM 1481 O O . THR A 1 89 ? 13.329 36.062 9.783 1.00 16.18 89 THR A O 1
ATOM 1492 N N . THR A 1 90 ? 12.513 37.267 8.053 1.00 13.05 90 THR A N 1
ATOM 1493 C CA . THR A 1 90 ? 12.914 38.500 8.719 1.00 11.63 90 THR A CA 1
ATOM 1494 C C . THR A 1 90 ? 12.089 38.802 9.982 1.00 11.46 90 THR A C 1
ATOM 1495 O O . THR A 1 90 ? 12.669 39.190 11.005 1.00 12.37 90 THR A O 1
ATOM 1506 N N . PRO A 1 91 ? 10.760 38.619 9.990 1.00 12.49 91 PRO A N 1
ATOM 1507 C CA . PRO A 1 91 ? 10.048 38.752 11.276 1.00 11.64 91 PRO A CA 1
ATOM 1508 C C . PRO A 1 91 ? 10.487 37.744 12.313 1.00 12.21 91 PRO A C 1
ATOM 1509 O O . PRO A 1 91 ? 10.486 38.049 13.518 1.00 13.06 91 PRO A O 1
ATOM 1520 N N . LEU A 1 92 ? 10.839 36.533 11.881 1.00 12.41 92 LEU A N 1
ATOM 1521 C CA . LEU A 1 92 ? 11.313 35.544 12.836 1.00 12.15 92 LEU A CA 1
ATOM 1522 C C . LEU A 1 92 ? 12.616 35.982 13.489 1.00 12.70 92 LEU A C 1
ATOM 1523 O O . LEU A 1 92 ? 12.783 35.853 14.714 1.00 13.23 92 LEU A O 1
ATOM 1539 N N . LEU A 1 93 ? 13.531 36.541 12.697 1.00 13.09 93 LEU A N 1
ATOM 1540 C CA . LEU A 1 93 ? 14.765 37.052 13.280 1.00 12.61 93 LEU A CA 1
ATOM 1541 C C . LEU A 1 93 ? 14.489 38.189 14.264 1.00 12.39 93 LEU A C 1
ATOM 1542 O O . LEU A 1 93 ? 15.081 38.250 15.353 1.00 12.78 93 LEU A O 1
ATOM 1558 N N . LEU A 1 94 ? 13.571 39.087 13.911 1.00 11.88 94 LEU A N 1
ATOM 1559 C CA . LEU A 1 94 ? 13.192 40.132 14.856 1.00 12.65 94 LEU A CA 1
ATOM 1560 C C . LEU A 1 94 ? 12.557 39.561 16.123 1.00 13.95 94 LEU A C 1
ATOM 1561 O O . LEU A 1 94 ? 12.778 40.072 17.232 1.00 14.18 94 LEU A O 1
ATOM 1577 N N . LEU A 1 95 ? 11.798 38.479 15.983 1.00 15.12 95 LEU A N 1
ATOM 1578 C CA . LEU A 1 95 ? 11.190 37.853 17.154 1.00 16.37 95 LEU A CA 1
ATOM 1579 C C . LEU A 1 95 ? 12.249 37.305 18.104 1.00 14.64 95 LEU A C 1
ATOM 1580 O O . LEU A 1 95 ? 12.112 37.420 19.335 1.00 17.02 95 LEU A O 1
ATOM 1596 N N . ASP A 1 96 ? 13.320 36.723 17.548 1.00 13.65 96 ASP A N 1
ATOM 1597 C CA . ASP A 1 96 ? 14.448 36.295 18.375 1.00 14.82 96 ASP A CA 1
ATOM 1598 C C . ASP A 1 96 ? 14.963 37.454 19.220 1.00 15.38 96 ASP A C 1
ATOM 1599 O O . ASP A 1 96 ? 15.142 37.331 20.444 1.00 15.23 96 ASP A O 1
ATOM 1608 N N . LEU A 1 97 ? 15.200 38.597 18.576 1.00 16.40 97 LEU A N 1
ATOM 1609 C CA . LEU A 1 97 ? 15.694 39.754 19.312 1.00 15.33 97 LEU A CA 1
ATOM 1610 C C . LEU A 1 97 ? 14.686 40.220 20.357 1.00 14.11 97 LEU A C 1
ATOM 1611 O O . LEU A 1 97 ? 15.049 40.520 21.508 1.00 15.43 97 LEU A O 1
ATOM 1627 N N . ALA A 1 98 ? 13.413 40.291 19.969 1.00 15.50 98 ALA A N 1
ATOM 1628 C CA . ALA A 1 98 ? 12.387 40.792 20.877 1.00 17.80 98 ALA A CA 1
ATOM 1629 C C . ALA A 1 98 ? 12.217 39.891 22.101 1.00 18.05 98 ALA A C 1
ATOM 1630 O O . ALA A 1 98 ? 12.047 40.369 23.236 1.00 21.25 98 ALA A O 1
ATOM 1637 N N . LEU A 1 99 ? 12.262 38.579 21.893 1.00 17.52 99 LEU A N 1
ATOM 1638 C CA . LEU A 1 99 ? 12.111 37.661 23.017 1.00 18.34 99 LEU A CA 1
ATOM 1639 C C . LEU A 1 99 ? 13.299 37.715 23.963 1.00 19.11 99 LEU A C 1
ATOM 1640 O O . LEU A 1 99 ? 13.138 37.529 25.182 1.00 21.22 99 LEU A O 1
ATOM 1656 N N . LEU A 1 100 ? 14.495 37.950 23.425 1.00 18.47 100 LEU A N 1
ATOM 1657 C CA . LEU A 1 100 ? 15.665 38.091 24.284 1.00 19.00 100 LEU A CA 1
ATOM 1658 C C . LEU A 1 100 ? 15.447 39.168 25.335 1.00 23.13 100 LEU A C 1
ATOM 1659 O O . LEU A 1 100 ? 15.735 38.968 26.528 1.00 24.52 100 LEU A O 1
ATOM 1675 N N . VAL A 1 101 ? 14.912 40.308 24.907 1.00 24.65 101 VAL A N 1
ATOM 1676 C CA . VAL A 1 101 ? 14.782 41.475 25.771 1.00 25.35 101 VAL A CA 1
ATOM 1677 C C . VAL A 1 101 ? 13.428 41.540 26.461 1.00 27.29 101 VAL A C 1
ATOM 1678 O O . VAL A 1 101 ? 13.131 42.521 27.147 1.00 29.39 101 VAL A O 1
ATOM 1691 N N . ASP A 1 102 ? 12.602 40.515 26.298 1.00 27.87 102 ASP A N 1
ATOM 1692 C CA . ASP A 1 102 ? 11.262 40.486 26.873 1.00 32.44 102 ASP A CA 1
ATOM 1693 C C . ASP A 1 102 ? 10.463 41.709 26.443 1.00 26.63 102 ASP A C 1
ATOM 1694 O O . ASP A 1 102 ? 9.852 42.400 27.263 1.00 24.32 102 ASP A O 1
ATOM 1703 N N . ALA A 1 103 ? 10.481 41.971 25.128 1.00 21.92 103 ALA A N 1
ATOM 1704 C CA . ALA A 1 103 ? 9.833 43.147 24.575 1.00 17.87 103 ALA A CA 1
ATOM 1705 C C . ALA A 1 103 ? 8.337 43.112 24.838 1.00 18.80 103 ALA A C 1
ATOM 1706 O O . ALA A 1 103 ? 7.719 42.051 24.876 1.00 20.03 103 ALA A O 1
ATOM 1713 N N . ASP A 1 104 ? 7.762 44.298 25.014 1.00 20.55 104 ASP A N 1
ATOM 1714 C CA . ASP A 1 104 ? 6.320 44.441 25.108 1.00 22.21 104 ASP A CA 1
ATOM 1715 C C . ASP A 1 104 ? 5.662 43.973 23.809 1.00 20.26 104 ASP A C 1
ATOM 1716 O O . ASP A 1 104 ? 6.231 44.064 22.712 1.00 20.77 104 ASP A O 1
ATOM 1725 N N . GLN A 1 105 ? 4.438 43.477 23.939 1.00 21.37 105 GLN A N 1
ATOM 1726 C CA . GLN A 1 105 ? 3.727 42.982 22.763 1.00 21.65 105 GLN A CA 1
ATOM 1727 C C . GLN A 1 105 ? 3.520 44.073 21.718 1.00 21.77 105 GLN A C 1
ATOM 1728 O O . GLN A 1 105 ? 3.569 43.806 20.504 1.00 22.37 105 GLN A O 1
ATOM 1742 N N . GLY A 1 106 ? 3.286 45.305 22.169 1.00 21.50 106 GLY A N 1
ATOM 1743 C CA . GLY A 1 106 ? 3.115 46.395 21.220 1.00 18.88 106 GLY A CA 1
ATOM 1744 C C . GLY A 1 106 ? 4.353 46.637 20.383 1.00 15.99 106 GLY A C 1
ATOM 1745 O O . GLY A 1 106 ? 4.267 46.918 19.176 1.00 17.15 106 GLY A O 1
ATOM 1749 N N . THR A 1 107 ? 5.521 46.513 21.007 1.00 14.85 107 THR A N 1
ATOM 1750 C CA . THR A 1 107 ? 6.763 46.673 20.267 1.00 13.47 107 THR A CA 1
ATOM 1751 C C . THR A 1 107 ? 6.967 45.535 19.274 1.00 13.66 107 THR A C 1
ATOM 1752 O O . THR A 1 107 ? 7.443 45.748 18.147 1.00 14.25 1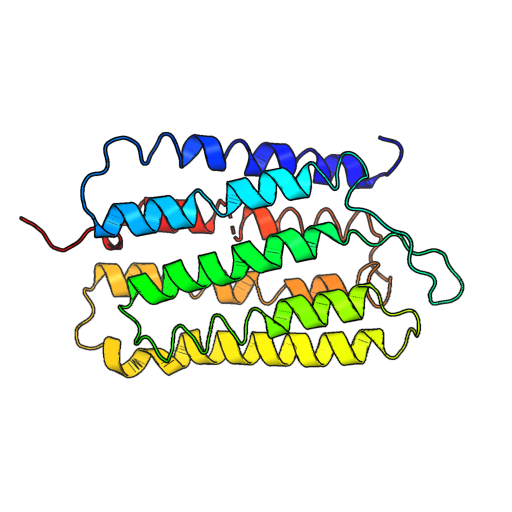07 THR A O 1
ATOM 1763 N N . ILE A 1 108 ? 6.596 44.320 19.667 1.00 15.15 108 ILE A N 1
ATOM 1764 C CA . ILE A 1 108 ? 6.724 43.195 18.741 1.00 15.90 108 ILE A CA 1
ATOM 1765 C C . ILE A 1 108 ? 5.848 43.413 17.513 1.00 16.57 108 ILE A C 1
ATOM 1766 O O . ILE A 1 108 ? 6.273 43.215 16.365 1.00 17.71 108 ILE A O 1
ATOM 1782 N N A LEU A 1 109 ? 4.610 43.840 17.730 0.58 17.61 109 LEU A N 1
ATOM 1783 N N B LEU A 1 109 ? 4.607 43.833 17.747 0.42 17.84 109 LEU A N 1
ATOM 1784 C CA A LEU A 1 109 ? 3.734 44.078 16.584 0.58 16.67 109 LEU A CA 1
ATOM 1785 C CA B LEU A 1 109 ? 3.686 44.124 16.649 0.42 17.56 109 LEU A CA 1
ATOM 1786 C C A LEU A 1 109 ? 4.261 45.195 15.687 0.58 18.61 109 LEU A C 1
ATOM 1787 C C B LEU A 1 109 ? 4.246 45.189 15.713 0.42 18.31 109 LEU A C 1
ATOM 1788 O O A LEU A 1 109 ? 4.187 45.101 14.448 0.58 21.74 109 LEU A O 1
ATOM 1789 O O B LEU A 1 109 ? 4.174 45.061 14.478 0.42 20.15 109 LEU A O 1
ATOM 1820 N N . ALA A 1 110 ? 4.790 46.259 16.291 1.00 16.02 110 ALA A N 1
ATOM 1821 C CA . ALA A 1 110 ? 5.381 47.320 15.479 1.00 14.08 110 ALA A CA 1
ATOM 1822 C C . ALA A 1 110 ? 6.514 46.793 14.604 1.00 13.12 110 ALA A C 1
ATOM 1823 O O . ALA A 1 110 ? 6.599 47.118 13.404 1.00 13.66 110 ALA A O 1
ATOM 1831 N N . LEU A 1 111 ? 7.372 45.950 15.179 1.00 13.61 111 LEU A N 1
ATOM 1832 C CA . LEU A 1 111 ? 8.502 45.409 14.433 1.00 13.84 111 LEU A CA 1
ATOM 1833 C C . LEU A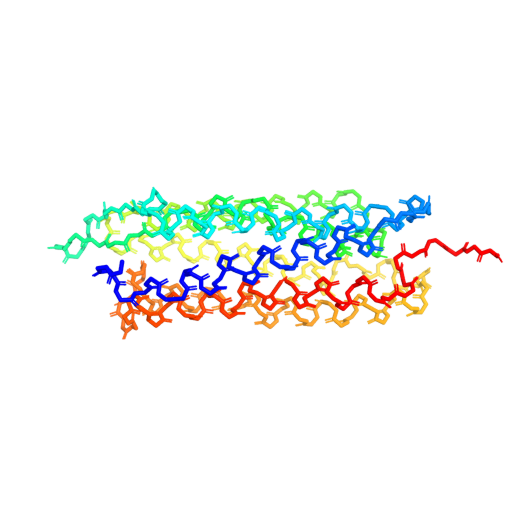 1 111 ? 8.039 44.496 13.300 1.00 12.57 111 LEU A C 1
ATOM 1834 O O . LEU A 1 111 ? 8.471 44.634 12.144 1.00 11.88 111 LEU A O 1
ATOM 1850 N N . VAL A 1 112 ? 7.159 43.555 13.619 1.00 14.78 112 VAL A N 1
ATOM 1851 C CA . VAL A 1 112 ? 6.709 42.598 12.619 1.00 15.26 112 VAL A CA 1
ATOM 1852 C C . VAL A 1 112 ? 5.933 43.299 11.514 1.00 13.60 112 VAL A C 1
ATOM 1853 O O . VAL A 1 112 ? 6.081 42.984 10.328 1.00 13.98 112 VAL A O 1
ATOM 1866 N N . GLY A 1 113 ? 5.103 44.269 11.887 1.00 13.30 113 GLY A N 1
ATOM 1867 C CA . GLY A 1 113 ? 4.336 44.981 10.878 1.00 13.32 113 GLY A CA 1
ATOM 1868 C C . GLY A 1 113 ? 5.203 45.839 9.976 1.00 11.00 113 GLY A C 1
ATOM 1869 O O . GLY A 1 113 ? 5.029 45.850 8.748 1.00 11.84 113 GLY A O 1
ATOM 1873 N N . ALA A 1 114 ? 6.156 46.565 10.570 1.00 11.59 114 ALA A N 1
ATOM 1874 C CA . ALA A 1 114 ? 7.082 47.332 9.747 1.00 12.82 114 ALA A CA 1
ATOM 1875 C C . ALA A 1 114 ? 7.889 46.419 8.840 1.00 10.91 114 ALA A C 1
ATOM 1876 O O . ALA A 1 114 ? 8.176 46.761 7.683 1.00 11.16 114 ALA A O 1
ATOM 1883 N N A ASP A 1 115 ? 8.274 45.255 9.360 0.39 11.22 115 ASP A N 1
ATOM 1884 N N B ASP A 1 115 ? 8.247 45.242 9.345 0.61 11.63 115 ASP A N 1
ATOM 1885 C CA A ASP A 1 115 ? 8.992 44.278 8.558 0.39 11.02 115 ASP A CA 1
ATOM 1886 C CA B ASP A 1 115 ? 9.005 44.301 8.541 0.61 10.99 115 ASP A CA 1
ATOM 1887 C C A ASP A 1 115 ? 8.162 43.838 7.354 0.39 11.11 115 ASP A C 1
ATOM 1888 C C B ASP A 1 115 ? 8.184 43.771 7.365 0.61 11.07 115 ASP A C 1
ATOM 1889 O O A ASP A 1 115 ? 8.644 43.820 6.211 0.39 10.89 115 ASP A O 1
ATOM 1890 O O B ASP A 1 115 ? 8.701 43.619 6.249 0.61 11.62 115 ASP A O 1
ATOM 1907 N N . GLY A 1 116 ? 6.903 43.483 7.595 1.00 11.98 116 GLY A N 1
ATOM 1908 C CA . GLY A 1 116 ? 6.041 43.094 6.488 1.00 12.78 116 GLY A CA 1
ATOM 1909 C C . GLY A 1 116 ? 5.923 44.171 5.428 1.00 11.35 116 GLY A C 1
ATOM 1910 O O . GLY A 1 116 ? 5.931 43.890 4.218 1.00 12.18 116 GLY A O 1
ATOM 1915 N N . ILE A 1 117 ? 5.831 45.426 5.868 1.00 11.78 117 ILE A N 1
ATOM 1916 C CA . ILE A 1 117 ? 5.812 46.527 4.913 1.00 11.44 117 ILE A CA 1
ATOM 1917 C C . ILE A 1 117 ? 7.119 46.589 4.136 1.00 9.96 117 ILE A C 1
ATOM 1918 O O . ILE A 1 117 ? 7.125 46.760 2.905 1.00 10.79 117 ILE A O 1
ATOM 1934 N N . MET A 1 118 ? 8.247 46.418 4.840 1.00 10.80 118 MET A N 1
ATOM 1935 C CA . MET A 1 118 ? 9.551 46.438 4.183 1.00 11.38 118 MET A CA 1
ATOM 1936 C C . MET A 1 118 ? 9.643 45.377 3.075 1.00 10.79 118 MET A C 1
ATOM 1937 O O . MET A 1 118 ? 10.035 45.665 1.930 1.00 10.28 118 MET A O 1
ATOM 1951 N N . ILE A 1 119 ? 9.233 44.146 3.380 1.00 11.67 119 ILE A N 1
ATOM 1952 C CA . ILE A 1 119 ? 9.356 43.090 2.378 1.00 10.41 119 ILE A CA 1
ATOM 1953 C C . ILE A 1 119 ? 8.309 43.237 1.276 1.00 11.04 119 ILE A C 1
ATOM 1954 O O . ILE A 1 119 ? 8.597 43.036 0.082 1.00 11.69 119 ILE A O 1
ATOM 1970 N N . GLY A 1 120 ? 7.077 43.589 1.654 1.00 12.01 120 GLY A N 1
ATOM 1971 C CA . GLY A 1 120 ? 6.036 43.708 0.654 1.00 10.94 120 GLY A CA 1
ATOM 1972 C C . GLY A 1 120 ? 6.312 44.817 -0.345 1.00 10.92 120 GLY A C 1
ATOM 1973 O O . GLY A 1 120 ? 6.122 44.643 -1.564 1.00 11.62 120 GLY A O 1
ATOM 1977 N N . THR A 1 121 ? 6.797 45.965 0.149 1.00 12.47 121 THR A N 1
ATOM 1978 C CA . THR A 1 121 ? 7.131 47.046 -0.774 1.00 12.30 121 THR A CA 1
ATOM 1979 C C . THR A 1 121 ? 8.380 46.731 -1.582 1.00 10.29 121 THR A C 1
ATOM 1980 O O . THR A 1 121 ? 8.468 47.109 -2.759 1.00 11.49 121 THR A O 1
ATOM 1991 N N . GLY A 1 122 ? 9.315 45.970 -1.007 1.00 11.65 122 GLY A N 1
ATOM 1992 C CA . GLY A 1 122 ? 10.435 45.508 -1.808 1.00 11.99 122 GLY A CA 1
ATOM 1993 C C . GLY A 1 122 ? 10.005 44.604 -2.951 1.00 11.09 122 GLY A C 1
ATOM 1994 O O . GLY A 1 122 ? 10.508 44.704 -4.080 1.00 12.46 122 GLY A O 1
ATOM 1998 N N . LEU A 1 123 ? 9.024 43.739 -2.683 1.00 12.17 123 LEU A N 1
ATOM 1999 C CA . LEU A 1 123 ? 8.504 42.854 -3.719 1.00 11.26 123 LEU A CA 1
ATOM 2000 C C . LEU A 1 123 ? 7.792 43.643 -4.815 1.00 11.21 123 LEU A C 1
ATOM 2001 O O . LEU A 1 123 ? 7.986 43.384 -6.016 1.00 12.92 123 LEU A O 1
ATOM 2017 N N . VAL A 1 124 ? 6.983 44.629 -4.421 1.00 12.28 124 VAL A N 1
ATOM 2018 C CA . VAL A 1 124 ? 6.309 45.457 -5.417 1.00 11.44 124 VAL A CA 1
ATOM 2019 C C . VAL A 1 124 ? 7.334 46.183 -6.270 1.00 9.16 124 VAL A C 1
ATOM 2020 O O . VAL A 1 124 ? 7.227 46.221 -7.507 1.00 10.52 124 VAL A O 1
ATOM 2033 N N . GLY A 1 125 ? 8.371 46.719 -5.626 1.00 11.24 125 GLY A N 1
ATOM 2034 C CA . GLY A 1 125 ? 9.427 47.369 -6.385 1.00 12.28 125 GLY A CA 1
ATOM 2035 C C . GLY A 1 125 ? 10.108 46.426 -7.354 1.00 12.85 125 GLY A C 1
ATOM 2036 O O . GLY A 1 125 ? 10.391 46.778 -8.509 1.00 13.95 125 GLY A O 1
ATOM 2040 N N . ALA A 1 126 ? 10.333 45.191 -6.908 1.00 13.69 126 ALA A N 1
ATOM 2041 C CA . ALA A 1 126 ? 11.010 44.196 -7.730 1.00 12.81 126 ALA A CA 1
ATOM 2042 C C . ALA A 1 126 ? 10.215 43.816 -8.976 1.00 11.50 126 ALA A C 1
ATOM 2043 O O . ALA A 1 126 ? 10.797 43.441 -10.010 1.00 12.91 126 ALA A O 1
ATOM 2050 N N . LEU A 1 127 ? 8.895 43.890 -8.893 1.00 11.95 127 LEU A N 1
ATOM 2051 C CA . LEU A 1 127 ? 8.024 43.480 -9.985 1.00 12.29 127 LEU A CA 1
ATOM 2052 C C . LEU A 1 127 ? 7.456 44.649 -10.791 1.00 13.90 127 LEU A C 1
ATOM 2053 O O . LEU A 1 127 ? 6.675 44.426 -11.724 1.00 15.72 127 LEU A O 1
ATOM 2069 N N . THR A 1 128 ? 7.821 45.887 -10.470 1.00 13.21 128 THR A N 1
ATOM 2070 C CA . THR A 1 128 ? 7.219 47.046 -11.115 1.00 12.27 128 THR A CA 1
ATOM 2071 C C . THR A 1 128 ? 7.823 47.271 -12.510 1.00 13.15 128 THR A C 1
ATOM 2072 O O . THR A 1 128 ? 9.041 47.255 -12.675 1.00 14.07 128 THR A O 1
ATOM 2083 N N A LYS A 1 129 ? 6.965 47.478 -13.514 0.48 14.65 129 LYS A N 1
ATOM 2084 N N B LYS A 1 129 ? 6.965 47.478 -13.514 0.52 14.53 129 LYS A N 1
ATOM 2085 C CA A LYS A 1 129 ? 7.407 47.602 -14.905 0.48 16.14 129 LYS A CA 1
ATOM 2086 C CA B LYS A 1 129 ? 7.407 47.602 -14.905 0.52 15.75 129 LYS A CA 1
ATOM 2087 C C A LYS A 1 129 ? 7.812 49.014 -15.305 0.48 15.80 129 LYS A C 1
ATOM 2088 C C B LYS A 1 129 ? 7.822 49.013 -15.299 0.52 15.78 129 LYS A C 1
ATOM 2089 O O A LYS A 1 129 ? 8.478 49.181 -16.334 0.48 18.66 129 LYS A O 1
ATOM 2090 O O B LYS A 1 129 ? 8.503 49.179 -16.318 0.52 18.89 129 LYS A O 1
ATOM 2127 N N . VAL A 1 130 ? 7.435 50.025 -14.530 1.00 15.25 130 VAL A N 1
ATOM 2128 C CA . VAL A 1 130 ? 7.831 51.396 -14.804 1.00 13.05 130 VAL A CA 1
ATOM 2129 C C . VAL A 1 130 ? 9.113 51.639 -14.024 1.00 12.28 130 VAL A C 1
ATOM 2130 O O . VAL A 1 130 ? 9.103 51.664 -12.784 1.00 12.49 130 VAL A O 1
ATOM 2144 N N . TYR A 1 131 ? 10.213 51.838 -14.755 1.00 13.80 131 TYR A N 1
ATOM 2145 C CA . TYR A 1 131 ? 11.534 51.827 -14.141 1.00 15.23 131 TYR A CA 1
ATOM 2146 C C . TYR A 1 131 ? 11.657 52.815 -12.977 1.00 14.72 131 TYR A C 1
ATOM 2147 O O . TYR A 1 131 ? 12.104 52.454 -11.879 1.00 15.81 131 TYR A O 1
ATOM 2165 N N A SER A 1 132 ? 11.275 54.070 -13.202 0.47 14.14 132 SER A N 1
ATOM 2166 N N B SER A 1 132 ? 11.270 54.068 -13.200 0.53 14.20 132 SER A N 1
ATOM 2167 C CA A SER A 1 132 ? 11.438 55.081 -12.154 0.47 12.95 132 SER A CA 1
ATOM 2168 C CA B SER A 1 132 ? 11.441 55.073 -12.151 0.53 12.93 132 SER A CA 1
ATOM 2169 C C A SER A 1 132 ? 10.660 54.738 -10.886 0.47 13.14 132 SER A C 1
ATOM 2170 C C B SER A 1 132 ? 10.665 54.730 -10.883 0.53 13.38 132 SER A C 1
ATOM 2171 O O A SER A 1 132 ? 11.105 55.046 -9.767 0.47 14.12 132 SER A O 1
ATOM 2172 O O B SER A 1 132 ? 11.114 55.029 -9.764 0.53 14.44 132 SER A O 1
ATOM 2187 N N . TYR A 1 133 ? 9.506 54.089 -11.029 1.00 13.76 133 TYR A N 1
ATOM 2188 C CA . TYR A 1 133 ? 8.695 53.765 -9.858 1.00 12.21 133 TYR A CA 1
ATOM 2189 C C . TYR A 1 133 ? 9.322 52.685 -8.993 1.00 11.73 133 TYR A C 1
ATOM 2190 O O . TYR A 1 133 ? 9.016 52.612 -7.789 1.00 12.83 133 TYR A O 1
ATOM 2209 N N . ARG A 1 134 ? 10.187 51.851 -9.571 1.00 12.94 134 ARG A N 1
ATOM 2210 C CA . ARG A 1 134 ? 10.846 50.834 -8.759 1.00 12.62 134 ARG A CA 1
ATOM 2211 C C . ARG A 1 134 ? 11.587 51.468 -7.580 1.00 12.79 134 ARG A C 1
ATOM 2212 O O . ARG A 1 134 ? 11.642 50.904 -6.476 1.00 13.17 134 ARG A O 1
ATOM 2233 N N . PHE A 1 135 ? 12.151 52.654 -7.791 1.00 13.63 135 PHE A N 1
ATOM 2234 C CA . PHE A 1 135 ? 12.920 53.303 -6.735 1.00 11.71 135 PHE A CA 1
ATOM 2235 C C . PHE A 1 135 ? 12.050 54.014 -5.713 1.00 11.12 135 PHE A C 1
ATOM 2236 O O . PHE A 1 135 ? 12.490 54.219 -4.567 1.00 10.86 135 PHE A O 1
ATOM 2253 N N . VAL A 1 136 ? 10.811 54.345 -6.080 1.00 13.36 136 VAL A N 1
ATOM 2254 C CA . VAL A 1 136 ? 9.859 54.819 -5.080 1.00 12.45 136 VAL A CA 1
ATOM 2255 C C . VAL A 1 136 ? 9.595 53.728 -4.052 1.00 10.50 136 VAL A C 1
ATOM 2256 O O . VAL A 1 136 ? 9.620 53.960 -2.829 1.00 10.84 136 VAL A O 1
ATOM 2269 N N . TRP A 1 137 ? 9.328 52.518 -4.541 1.00 10.95 137 TRP A N 1
ATOM 2270 C CA . TRP A 1 137 ? 9.101 51.393 -3.636 1.00 12.40 137 TRP A CA 1
ATOM 2271 C C . TRP A 1 137 ? 10.338 51.088 -2.803 1.00 11.08 137 TRP A C 1
ATOM 2272 O O . TRP A 1 137 ? 10.230 50.810 -1.599 1.00 11.26 137 TRP A O 1
ATOM 2293 N N . TRP A 1 138 ? 11.524 51.165 -3.424 1.00 11.45 138 TRP A N 1
ATOM 2294 C CA . TRP A 1 138 ? 12.766 50.990 -2.680 1.00 11.57 138 TRP A CA 1
ATOM 2295 C C . TRP A 1 138 ? 12.873 51.986 -1.524 1.00 12.10 138 TRP A C 1
ATOM 2296 O O . TRP A 1 138 ? 13.272 51.624 -0.403 1.00 12.57 138 TRP A O 1
ATOM 2317 N N . ALA A 1 139 ? 12.483 53.237 -1.767 1.00 13.44 139 ALA A N 1
ATOM 2318 C CA . ALA A 1 139 ? 12.585 54.253 -0.719 1.00 11.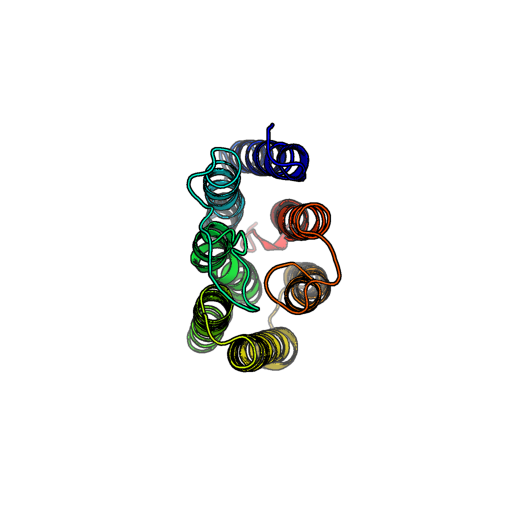83 139 ALA A CA 1
ATOM 2319 C C . ALA A 1 139 ? 11.637 53.970 0.442 1.00 12.38 139 ALA A C 1
ATOM 2320 O O . ALA A 1 139 ? 11.999 54.138 1.619 1.00 12.02 139 ALA A O 1
ATOM 2327 N N . ILE A 1 140 ? 10.405 53.565 0.129 1.00 12.99 140 ILE A N 1
ATOM 2328 C CA . ILE A 1 140 ? 9.445 53.249 1.182 1.00 12.19 140 ILE A CA 1
ATOM 2329 C C . ILE A 1 140 ? 9.932 52.064 2.000 1.00 11.68 140 ILE A C 1
ATOM 2330 O O . ILE A 1 140 ? 9.859 52.057 3.242 1.00 12.28 140 ILE A O 1
ATOM 2346 N N . SER A 1 141 ? 10.430 51.035 1.309 1.00 12.77 141 SER A N 1
ATOM 2347 C CA . SER A 1 141 ? 10.928 49.861 2.010 1.00 12.31 141 SER A CA 1
ATOM 2348 C C . SER A 1 141 ? 12.102 50.221 2.916 1.00 10.23 141 SER A C 1
ATOM 2349 O O . SER A 1 141 ? 12.200 49.741 4.061 1.00 11.12 141 SER A O 1
ATOM 2357 N N . THR A 1 142 ? 12.985 51.095 2.426 1.00 12.06 142 THR A N 1
ATOM 2358 C CA . THR A 1 142 ? 14.126 51.533 3.218 1.00 12.96 142 THR A CA 1
ATOM 2359 C C . THR A 1 142 ? 13.672 52.334 4.437 1.00 12.61 142 THR A C 1
ATOM 2360 O O . THR A 1 142 ? 14.237 52.197 5.534 1.00 14.24 142 THR A O 1
ATOM 2371 N N . ALA A 1 143 ? 12.625 53.149 4.280 1.00 12.64 143 ALA A N 1
ATOM 2372 C CA . ALA A 1 143 ? 12.073 53.847 5.444 1.00 12.30 143 ALA A CA 1
ATOM 2373 C C . ALA A 1 143 ? 11.572 52.865 6.505 1.00 13.06 143 ALA A C 1
ATOM 2374 O O . ALA A 1 143 ? 11.790 53.058 7.716 1.00 14.09 143 ALA A O 1
ATOM 2381 N N . ALA A 1 144 ? 10.919 51.787 6.069 1.00 10.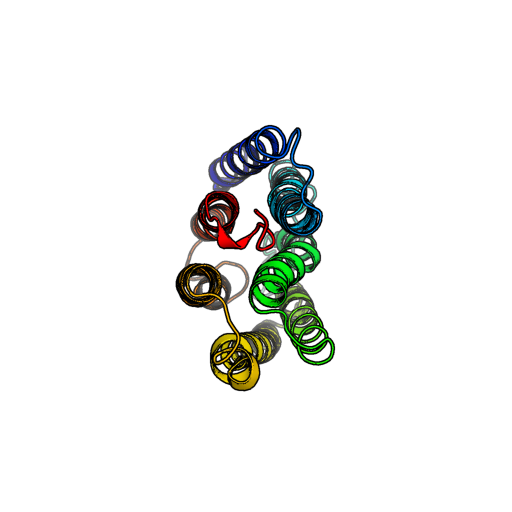94 144 ALA A N 1
ATOM 2382 C CA . ALA A 1 144 ? 10.466 50.789 7.032 1.00 12.29 144 ALA A CA 1
ATOM 2383 C C . ALA A 1 144 ? 11.645 50.118 7.720 1.00 12.64 144 ALA A C 1
ATOM 2384 O O . ALA A 1 144 ? 11.609 49.863 8.936 1.00 13.91 144 ALA A O 1
ATOM 2391 N N . MET A 1 145 ? 12.705 49.835 6.961 1.00 12.25 145 MET A N 1
ATOM 2392 C CA . MET A 1 145 ? 13.897 49.256 7.566 1.00 12.00 145 MET A CA 1
ATOM 2393 C C . MET A 1 145 ? 14.501 50.195 8.603 1.00 11.43 145 MET A C 1
ATOM 2394 O O . MET A 1 145 ? 14.895 49.768 9.700 1.00 12.65 145 MET A O 1
ATOM 2408 N N . LEU A 1 146 ? 14.573 51.485 8.274 1.00 12.34 146 LEU A N 1
ATOM 2409 C CA . LEU A 1 146 ? 15.129 52.455 9.215 1.00 12.24 146 LEU A CA 1
ATOM 2410 C C . LEU A 1 146 ? 14.289 52.540 10.489 1.00 12.82 146 LEU A C 1
ATOM 2411 O O . LEU A 1 146 ? 14.820 52.702 11.600 1.00 14.30 146 LEU A O 1
ATOM 2427 N N . TYR A 1 147 ? 12.969 52.419 10.346 1.00 13.35 147 TYR A N 1
ATOM 2428 C CA . TYR A 1 147 ? 12.108 52.368 11.527 1.00 12.87 147 TYR A CA 1
ATOM 2429 C C . TYR A 1 147 ? 12.444 51.172 12.409 1.00 10.95 147 TYR A C 1
ATOM 2430 O O . TYR A 1 147 ? 12.546 51.298 13.643 1.00 12.43 147 TYR A O 1
ATOM 2448 N N . ILE A 1 148 ? 12.579 49.994 11.789 1.00 12.83 148 ILE A N 1
ATOM 2449 C CA . ILE A 1 148 ? 12.977 48.798 12.531 1.00 13.20 148 ILE A CA 1
ATOM 2450 C C . ILE A 1 148 ? 14.275 49.026 13.291 1.00 13.62 148 ILE A C 1
ATOM 2451 O O . ILE A 1 148 ? 14.381 48.723 14.490 1.00 13.72 148 ILE A O 1
ATOM 2467 N N . LEU A 1 149 ? 15.285 49.548 12.595 1.00 15.89 149 LEU A N 1
ATOM 2468 C CA . LEU A 1 149 ? 16.573 49.753 13.238 1.00 14.60 149 LEU A CA 1
ATOM 2469 C C . LEU A 1 149 ? 16.465 50.754 14.387 1.00 14.33 149 LEU A C 1
ATOM 2470 O O . LEU A 1 149 ? 17.090 50.580 15.445 1.00 15.56 149 LEU A O 1
ATOM 2486 N N . TYR A 1 150 ? 15.658 51.801 14.201 1.00 15.42 150 TYR A N 1
ATOM 2487 C CA . TYR A 1 150 ? 15.402 52.746 15.283 1.00 18.60 150 TYR A CA 1
ATOM 2488 C C . TYR A 1 150 ? 14.827 52.054 16.523 1.00 18.29 150 TYR A C 1
ATOM 2489 O O . TYR A 1 150 ? 15.268 52.291 17.658 1.00 20.86 150 TYR A O 1
ATOM 2507 N N . VAL A 1 151 ? 13.827 51.198 16.326 1.00 18.40 151 VAL A N 1
ATOM 2508 C CA . VAL A 1 151 ? 13.236 50.494 17.468 1.00 17.58 151 VAL A CA 1
ATOM 2509 C C . VAL A 1 151 ? 14.259 49.603 18.147 1.00 16.40 151 VAL A C 1
ATOM 2510 O O . VAL A 1 151 ? 14.318 49.521 19.389 1.00 17.61 151 VAL A O 1
ATOM 2523 N N . LEU A 1 152 ? 15.081 48.914 17.353 1.00 16.00 152 LEU A N 1
ATOM 2524 C CA . LEU A 1 152 ? 16.073 48.045 17.960 1.00 17.58 152 LEU A CA 1
ATOM 2525 C C . LEU A 1 152 ? 17.013 48.809 18.885 1.00 18.00 152 LEU A C 1
ATOM 2526 O O . LEU A 1 152 ? 17.459 48.263 19.901 1.00 20.74 152 LEU A O 1
ATOM 2542 N N . PHE A 1 153 ? 17.301 50.076 18.577 1.00 19.22 153 PHE A N 1
ATOM 2543 C CA . PHE A 1 153 ? 18.217 50.858 19.402 1.00 19.11 153 PHE A CA 1
ATOM 2544 C C . PHE A 1 153 ? 17.540 51.748 20.431 1.00 21.13 153 PHE A C 1
ATOM 2545 O O . PHE A 1 153 ? 18.156 52.065 21.459 1.00 26.38 153 PHE A O 1
ATOM 2562 N N . PHE A 1 154 ? 16.307 52.167 20.189 1.00 22.49 154 PHE A N 1
ATOM 2563 C CA . PHE A 1 154 ? 15.677 53.153 21.048 1.00 26.80 154 PHE A CA 1
ATOM 2564 C C . PHE A 1 154 ? 14.332 52.728 21.612 1.00 33.57 154 PHE A C 1
ATOM 2565 O O . PHE A 1 154 ? 13.723 53.501 22.359 1.00 33.09 154 PHE A O 1
ATOM 2582 N N . GLY A 1 155 ? 13.858 51.532 21.296 1.00 39.61 155 GLY A N 1
ATOM 2583 C CA . GLY A 1 155 ? 12.587 51.063 21.788 1.00 46.35 155 GLY A CA 1
ATOM 2584 C C . GLY A 1 155 ? 12.641 50.094 22.951 1.00 54.88 155 GLY A C 1
ATOM 2585 O O . GLY A 1 155 ? 11.591 49.640 23.409 1.00 58.59 155 GLY A O 1
ATOM 2589 N N . PHE A 1 156 ? 13.831 49.766 23.454 1.00 59.90 156 PHE A N 1
ATOM 2590 C CA . PHE A 1 156 ? 13.999 48.766 24.508 1.00 62.20 156 PHE A CA 1
ATOM 2591 C C . PHE A 1 156 ? 14.579 49.348 25.801 1.00 67.34 156 PHE A C 1
ATOM 2592 O O . PHE A 1 156 ? 15.079 48.602 26.653 1.00 65.21 156 PHE A O 1
ATOM 2609 N N . THR A 1 157 ? 14.516 50.669 25.969 1.00 74.41 157 THR A N 1
ATOM 2610 C CA . THR A 1 157 ? 15.149 51.308 27.124 1.00 79.85 157 THR A CA 1
ATOM 2611 C C . THR A 1 157 ? 14.470 50.953 28.448 1.00 82.29 157 THR A C 1
ATOM 2612 O O . THR A 1 157 ? 15.122 50.938 29.505 1.00 83.45 157 THR A O 1
ATOM 2614 N N . SER A 1 158 ? 13.169 50.669 28.419 1.00 82.14 158 SER A N 1
ATOM 2615 C CA . SER A 1 158 ? 12.461 50.300 29.646 1.00 80.06 158 SER A CA 1
ATOM 2616 C C . SER A 1 158 ? 12.834 48.910 30.139 1.00 80.78 158 SER A C 1
ATOM 2617 O O . SER A 1 158 ? 12.525 48.568 31.293 1.00 79.72 158 SER A O 1
ATOM 2625 N N . LYS A 1 159 ? 13.485 48.110 29.294 1.00 80.77 159 LYS A N 1
ATOM 2626 C CA . LYS A 1 159 ? 13.888 46.762 29.650 1.00 80.40 159 LYS A CA 1
ATOM 2627 C C . LYS A 1 159 ? 15.328 46.674 30.130 1.00 77.34 159 LYS A C 1
ATOM 2628 O O . LYS A 1 159 ? 15.719 45.637 30.673 1.00 78.05 159 LYS A O 1
ATOM 2647 N N . ALA A 1 160 ? 16.118 47.729 29.949 1.00 76.61 160 ALA A N 1
ATOM 2648 C CA . ALA A 1 160 ? 17.542 47.643 30.229 1.00 77.30 160 ALA A CA 1
ATOM 2649 C C . ALA A 1 160 ? 17.833 47.445 31.722 1.00 76.10 160 ALA A C 1
ATOM 2650 O O . ALA A 1 160 ? 18.812 46.784 32.074 1.00 75.37 160 ALA A O 1
ATOM 2657 N N . GLU A 1 161 ? 16.996 47.992 32.606 1.00 74.92 161 GLU A N 1
ATOM 2658 C CA . GLU A 1 161 ? 17.297 47.965 34.045 1.00 72.42 161 GLU A CA 1
ATOM 2659 C C . GLU A 1 161 ? 17.142 46.572 34.635 1.00 66.52 161 GLU A C 1
ATOM 2660 O O . GLU A 1 161 ? 17.936 46.163 35.492 1.00 64.56 161 GLU A O 1
ATOM 2662 N N . SER A 1 162 ? 16.128 45.832 34.201 1.00 65.37 162 SER A N 1
ATOM 2663 C CA . SER A 1 162 ? 15.853 44.512 34.743 1.00 66.71 162 SER A CA 1
ATOM 2664 C C . SER A 1 162 ? 16.444 43.399 33.889 1.00 63.11 162 SER A C 1
ATOM 2665 O O . SER A 1 162 ? 16.169 42.227 34.150 1.00 63.88 162 SER A O 1
ATOM 2673 N N . MET A 1 163 ? 17.252 43.737 32.886 1.00 57.70 163 MET A N 1
ATOM 2674 C CA . MET A 1 163 ? 17.780 42.761 31.945 1.00 51.67 163 MET A CA 1
ATOM 2675 C C . MET A 1 163 ? 18.968 42.041 32.566 1.00 46.95 163 MET A C 1
ATOM 2676 O O . MET A 1 163 ? 19.862 42.674 33.130 1.00 42.97 163 MET A O 1
ATOM 2690 N N . ARG A 1 164 ? 18.970 40.718 32.467 1.00 46.95 164 ARG A N 1
ATOM 2691 C CA . ARG A 1 164 ? 20.109 39.940 32.911 1.00 43.09 164 ARG A CA 1
ATOM 2692 C C . ARG A 1 164 ? 21.337 40.331 32.095 1.00 36.55 164 ARG A C 1
ATOM 2693 O O . ARG A 1 164 ? 21.234 40.640 30.897 1.00 34.72 164 ARG A O 1
ATOM 2714 N N . PRO A 1 165 ? 22.517 40.333 32.721 1.00 34.64 165 PRO A N 1
ATOM 2715 C CA . PRO A 1 165 ? 23.720 40.735 31.977 1.00 30.97 165 PRO A CA 1
ATOM 2716 C C . PRO A 1 165 ? 23.999 39.908 30.725 1.00 28.95 165 PRO A C 1
ATOM 2717 O O . PRO A 1 165 ? 24.383 40.474 29.689 1.00 25.75 165 PRO A O 1
ATOM 2728 N N . GLU A 1 166 ? 23.827 38.588 30.786 1.00 32.34 166 GLU A N 1
ATOM 2729 C CA . GLU A 1 166 ? 24.056 37.781 29.584 1.00 33.23 166 GLU A CA 1
ATOM 2730 C C . GLU A 1 166 ? 23.032 38.079 28.501 1.00 32.88 166 GLU A C 1
ATOM 2731 O O . GLU A 1 166 ? 23.341 37.999 27.298 1.00 31.60 166 GLU A O 1
ATOM 2743 N N . VAL A 1 167 ? 21.813 38.418 28.906 1.00 30.30 167 VAL A N 1
ATOM 2744 C CA . VAL A 1 167 ? 20.815 38.825 27.925 1.00 28.97 167 VAL A CA 1
ATOM 2745 C C . VAL A 1 167 ? 21.234 40.119 27.256 1.00 24.56 167 VAL A C 1
ATOM 2746 O O . VAL A 1 167 ? 21.198 40.247 26.019 1.00 23.02 167 VAL A O 1
ATOM 2759 N N . ALA A 1 168 ? 21.653 41.095 28.064 1.00 24.23 168 ALA A N 1
ATOM 2760 C CA . ALA A 1 168 ? 22.080 42.363 27.498 1.00 23.38 168 ALA A CA 1
ATOM 2761 C C . ALA A 1 168 ? 23.261 42.177 26.558 1.00 19.39 168 ALA A C 1
ATOM 2762 O O . ALA A 1 168 ? 23.301 42.758 25.460 1.00 19.92 168 ALA A O 1
ATOM 2769 N N . SER A 1 169 ? 24.221 41.349 26.958 1.00 18.85 169 SER A N 1
ATOM 2770 C CA . SER A 1 169 ? 25.410 41.146 26.140 1.00 19.79 169 SER A CA 1
ATOM 2771 C C . SER A 1 169 ? 25.075 40.477 24.804 1.00 19.20 169 SER A C 1
ATOM 2772 O O . SER A 1 169 ? 25.524 40.915 23.733 1.00 20.12 169 SER A O 1
ATOM 2780 N N . THR A 1 170 ? 24.295 39.401 24.849 1.00 20.42 170 THR A N 1
ATOM 2781 C CA . THR A 1 170 ? 23.945 38.694 23.615 1.00 19.43 170 THR A CA 1
ATOM 2782 C C . THR A 1 170 ? 23.067 39.552 22.714 1.00 17.95 170 THR A C 1
ATOM 2783 O O . THR A 1 170 ? 23.241 39.570 21.482 1.00 17.01 170 THR A O 1
ATOM 2794 N N . PHE A 1 171 ? 22.130 40.283 23.317 1.00 20.27 171 PHE A N 1
ATOM 2795 C CA . PHE A 1 171 ? 21.290 41.165 22.521 1.00 18.19 171 PHE A CA 1
ATOM 2796 C C . PHE A 1 171 ? 22.118 42.224 21.816 1.00 19.75 171 PHE A C 1
ATOM 2797 O O . PHE A 1 171 ? 21.911 42.505 20.624 1.00 21.09 171 PHE A O 1
ATOM 2814 N N . LYS A 1 172 ? 23.060 42.827 22.543 1.00 22.19 172 LYS A N 1
ATOM 2815 C CA . LYS A 1 172 ? 23.885 43.872 21.950 1.00 23.11 172 LYS A CA 1
ATOM 2816 C C . LYS A 1 172 ? 24.654 43.360 20.731 1.00 18.77 172 LYS A C 1
ATOM 2817 O O . LYS A 1 172 ? 24.716 44.030 19.687 1.00 17.34 172 LYS A O 1
ATOM 2830 N N . VAL A 1 173 ? 25.243 42.172 20.845 1.00 18.04 173 VAL A N 1
ATOM 2831 C CA . VAL A 1 173 ? 25.966 41.584 19.714 1.00 15.78 173 VAL A CA 1
ATOM 2832 C C . VAL A 1 173 ? 25.029 41.323 18.540 1.00 15.04 173 VAL A C 1
ATOM 2833 O O . VAL A 1 173 ? 25.311 41.687 17.382 1.00 15.27 173 VAL A O 1
ATOM 2846 N N . LEU A 1 174 ? 23.900 40.669 18.815 1.00 16.91 174 LEU A N 1
ATOM 2847 C CA . LEU A 1 174 ? 22.983 40.324 17.730 1.00 15.75 174 LEU A CA 1
ATOM 2848 C C . LEU A 1 174 ? 22.368 41.555 17.088 1.00 14.67 174 LEU A C 1
ATOM 2849 O O . LEU A 1 174 ? 22.118 41.567 15.873 1.00 15.73 174 LEU A O 1
ATOM 2865 N N A ARG A 1 175 ? 22.128 42.597 17.884 0.36 15.34 175 ARG A N 1
ATOM 2866 N N B ARG A 1 175 ? 22.118 42.598 17.885 0.64 14.81 175 ARG A N 1
ATOM 2867 C CA A ARG A 1 175 ? 21.617 43.839 17.326 0.36 17.05 175 ARG A CA 1
ATOM 2868 C CA B ARG A 1 175 ? 21.613 43.833 17.307 0.64 15.81 175 ARG A CA 1
ATOM 2869 C C A ARG A 1 175 ? 22.629 44.486 16.389 0.36 17.16 175 ARG A C 1
ATOM 2870 C C B ARG A 1 175 ? 22.631 44.461 16.368 0.64 16.44 175 ARG A C 1
ATOM 2871 O O A ARG A 1 175 ? 22.263 45.000 15.322 0.36 17.71 175 ARG A O 1
ATOM 2872 O O B ARG A 1 175 ? 22.273 44.944 15.284 0.64 17.88 175 ARG A O 1
ATOM 2913 N N . ASN A 1 176 ? 23.909 44.449 16.758 1.00 16.44 176 ASN A N 1
ATOM 2914 C CA . ASN A 1 176 ? 24.942 45.013 15.893 1.00 16.23 176 ASN A CA 1
ATOM 2915 C C . ASN A 1 176 ? 25.094 44.206 14.602 1.00 15.16 176 ASN A C 1
ATOM 2916 O O . ASN A 1 176 ? 25.232 44.775 13.504 1.00 14.42 176 ASN A O 1
ATOM 2928 N N . VAL A 1 177 ? 25.067 42.880 14.712 1.00 14.64 177 VAL A N 1
ATOM 2929 C CA . VAL A 1 177 ? 25.094 42.048 13.511 1.00 13.36 177 VAL A CA 1
ATOM 2930 C C . VAL A 1 177 ? 23.912 42.369 12.604 1.00 12.75 177 VAL A C 1
ATOM 2931 O O . VAL A 1 177 ? 24.049 42.462 11.369 1.00 14.03 177 VAL A O 1
ATOM 2944 N N . THR A 1 178 ? 22.736 42.559 13.204 1.00 13.62 178 THR A N 1
ATOM 2945 C CA . THR A 1 178 ? 21.535 42.847 12.424 1.00 14.39 178 THR A CA 1
ATOM 2946 C C . THR A 1 178 ? 21.649 44.173 11.681 1.00 14.33 178 THR A C 1
ATOM 2947 O O . THR A 1 178 ? 21.354 44.265 10.480 1.00 14.09 178 THR A O 1
ATOM 2958 N N . VAL A 1 179 ? 22.085 45.219 12.374 1.00 15.94 179 VAL A N 1
ATOM 2959 C CA . VAL A 1 179 ? 22.139 46.518 11.724 1.00 17.00 179 VAL A CA 1
ATOM 2960 C C . VAL A 1 179 ? 23.117 46.503 10.559 1.00 14.39 179 VAL A C 1
ATOM 2961 O O . VAL A 1 179 ? 22.825 47.000 9.462 1.00 14.87 179 VAL A O 1
ATOM 2974 N N . VAL A 1 180 ? 24.276 45.891 10.758 1.00 14.80 180 VAL A N 1
ATOM 2975 C CA . VAL A 1 180 ? 25.279 45.890 9.698 1.00 14.24 180 VAL A CA 1
ATOM 2976 C C . VAL A 1 180 ? 24.806 45.083 8.495 1.00 11.32 180 VAL A C 1
ATOM 2977 O O . VAL A 1 180 ? 24.886 45.532 7.337 1.00 11.90 180 VAL A O 1
ATOM 2990 N N . LEU A 1 181 ? 24.291 43.880 8.744 1.00 12.12 181 LEU A N 1
ATOM 2991 C CA . LEU A 1 181 ? 23.940 43.022 7.620 1.00 12.39 181 LEU A CA 1
ATOM 2992 C C . LEU A 1 181 ? 22.674 43.503 6.927 1.00 11.51 181 LEU A C 1
ATOM 2993 O O . LEU A 1 181 ? 22.615 43.556 5.682 1.00 12.93 181 LEU A O 1
ATOM 3009 N N . TRP A 1 182 ? 21.645 43.824 7.710 1.00 12.77 182 TRP A N 1
ATOM 3010 C CA . TRP A 1 182 ? 20.346 44.236 7.111 1.00 11.09 182 TRP A CA 1
ATOM 3011 C C . TRP A 1 182 ? 20.482 45.520 6.291 1.00 12.39 182 TRP A C 1
ATOM 3012 O O . TRP A 1 182 ? 19.996 45.560 5.169 1.00 13.06 182 TRP A O 1
ATOM 3033 N N A SER A 1 183 ? 21.368 46.413 6.726 0.60 15.42 183 SER A N 1
ATOM 3034 N N B SER A 1 183 ? 21.349 46.424 6.739 0.40 14.36 183 SER A N 1
ATOM 3035 C CA A SER A 1 183 ? 21.587 47.694 6.008 0.60 13.40 183 SER A CA 1
ATOM 3036 C CA B SER A 1 183 ? 21.539 47.699 6.000 0.40 13.50 183 SER A CA 1
ATOM 3037 C C A SER A 1 183 ? 22.120 47.445 4.584 0.60 13.34 183 SER A C 1
ATOM 3038 C C B SER A 1 183 ? 22.101 47.453 4.583 0.40 13.33 183 SER A C 1
ATOM 3039 O O A SER A 1 183 ? 22.022 48.353 3.762 0.60 14.64 183 SER A O 1
ATOM 3040 O O B SER A 1 183 ? 22.010 48.367 3.760 0.40 14.50 183 SER A O 1
ATOM 3055 N N . ALA A 1 184 ? 22.955 46.423 4.424 1.00 12.28 184 ALA A N 1
ATOM 3056 C CA . ALA A 1 184 ? 23.532 46.116 3.093 1.00 10.95 184 ALA A CA 1
ATOM 3057 C C . ALA A 1 184 ? 22.471 45.698 2.064 1.00 10.90 184 ALA A C 1
ATOM 3058 O O . ALA A 1 184 ? 22.702 45.931 0.888 1.00 11.82 184 ALA A O 1
ATOM 3066 N N . TYR A 1 185 ? 21.356 45.103 2.502 1.00 11.37 185 TYR A N 1
ATOM 3067 C CA . TYR A 1 185 ? 20.386 44.610 1.517 1.00 11.48 185 TYR A CA 1
ATOM 3068 C C . TYR A 1 185 ? 19.844 45.708 0.610 1.00 11.06 185 TYR A C 1
ATOM 3069 O O . TYR A 1 185 ? 19.821 45.514 -0.628 1.00 12.54 185 TYR A O 1
ATOM 3087 N N . PRO A 1 186 ? 19.405 46.860 1.123 1.00 11.26 186 PRO A N 1
ATOM 3088 C CA . PRO A 1 186 ? 18.944 47.895 0.188 1.00 11.64 186 PRO A CA 1
ATOM 3089 C C . PRO A 1 186 ? 20.023 48.382 -0.763 1.00 11.86 186 PRO A C 1
ATOM 3090 O O . PRO A 1 186 ? 19.713 48.766 -1.901 1.00 13.27 186 PRO A O 1
ATOM 3101 N N . VAL A 1 187 ? 21.283 48.367 -0.338 1.00 12.72 187 VAL A N 1
ATOM 3102 C CA . VAL A 1 187 ? 22.357 48.791 -1.229 1.00 12.63 187 VAL A CA 1
ATOM 3103 C C . VAL A 1 187 ? 22.537 47.803 -2.377 1.00 12.70 187 VAL A C 1
ATOM 3104 O O . VAL A 1 187 ? 22.643 48.188 -3.554 1.00 13.48 187 VAL A O 1
ATOM 3117 N N . VAL A 1 188 ? 22.555 46.510 -2.052 1.00 13.39 188 VAL A N 1
ATOM 3118 C CA . VAL A 1 188 ? 22.699 45.483 -3.086 1.00 12.42 188 VAL A CA 1
ATOM 3119 C C . VAL A 1 188 ? 21.566 45.567 -4.100 1.00 10.87 188 VAL A C 1
ATOM 3120 O O . VAL A 1 188 ? 21.781 45.508 -5.324 1.00 11.95 188 VAL A O 1
ATOM 3133 N N . TRP A 1 189 ? 20.339 45.699 -3.600 1.00 11.75 189 TRP A N 1
ATOM 3134 C CA . TRP A 1 189 ? 19.188 45.822 -4.488 1.00 11.13 189 TRP A CA 1
ATOM 3135 C C . TRP A 1 189 ? 19.322 47.036 -5.400 1.00 11.26 189 TRP A C 1
ATOM 3136 O O . TRP A 1 189 ? 19.101 46.951 -6.624 1.00 12.68 189 TRP A O 1
ATOM 3157 N N . LEU A 1 190 ? 19.728 48.169 -4.823 1.00 13.54 190 LEU A N 1
ATOM 3158 C CA . LEU A 1 190 ? 19.793 49.413 -5.574 1.00 13.74 190 LEU A CA 1
ATOM 3159 C C . LEU A 1 190 ? 20.802 49.333 -6.718 1.00 12.44 190 LEU A C 1
ATOM 3160 O O . LEU A 1 190 ? 20.539 49.818 -7.828 1.00 14.29 190 LEU A O 1
ATOM 3176 N N . ILE A 1 191 ? 21.947 48.699 -6.474 1.00 15.03 191 ILE A N 1
ATOM 3177 C CA . ILE A 1 191 ? 22.998 48.623 -7.488 1.00 14.65 191 ILE A CA 1
ATOM 3178 C C . ILE A 1 191 ? 22.867 47.422 -8.419 1.00 15.74 191 ILE A C 1
ATOM 3179 O O . ILE A 1 191 ? 23.496 47.402 -9.490 1.00 16.46 191 ILE A O 1
ATOM 3195 N N . GLY A 1 192 ? 22.069 46.431 -8.049 1.00 16.79 192 GLY A N 1
ATOM 3196 C CA . GLY A 1 192 ? 21.978 45.191 -8.792 1.00 17.59 192 GLY A CA 1
ATOM 3197 C C . GLY A 1 192 ? 20.907 45.186 -9.867 1.00 18.80 192 GLY A C 1
ATOM 3198 O O . GLY A 1 192 ? 20.414 46.226 -10.300 1.00 20.35 192 GLY A O 1
ATOM 3202 N N A SER A 1 193 ? 20.558 43.990 -10.331 0.46 17.94 193 SER A N 1
ATOM 3203 N N B SER A 1 193 ? 20.555 43.975 -10.304 0.27 17.14 193 SER A N 1
ATOM 3204 N N C SER A 1 193 ? 20.563 43.989 -10.317 0.27 18.62 193 SER A N 1
ATOM 3205 C CA A SER A 1 193 ? 19.597 43.786 -11.454 0.46 18.35 193 SER A CA 1
ATOM 3206 C CA B SER A 1 193 ? 19.646 43.795 -11.439 0.27 16.72 193 SER A CA 1
ATOM 3207 C CA C SER A 1 193 ? 19.630 43.814 -11.431 0.27 19.49 193 SER A CA 1
ATOM 3208 C C A SER A 1 193 ? 18.218 44.384 -11.164 0.46 15.93 193 SER A C 1
ATOM 3209 C C B SER A 1 193 ? 18.273 44.369 -11.161 0.27 15.11 193 SER A C 1
ATOM 3210 C C C SER A 1 193 ? 18.242 44.327 -11.085 0.27 18.20 193 SER A C 1
ATOM 3211 O O A SER A 1 193 ? 17.542 44.752 -12.136 0.46 16.85 193 SER A O 1
ATOM 3212 O O B SER A 1 193 ? 17.559 44.730 -12.107 0.27 16.06 193 SER A O 1
ATOM 3213 O O C SER A 1 193 ? 17.419 44.539 -11.980 0.27 18.40 193 SER A O 1
ATOM 3235 N N A GLU A 1 194 ? 17.784 44.392 -9.895 0.46 15.19 194 GLU A N 1
ATOM 3236 N N B GLU A 1 194 ? 17.881 44.453 -9.884 0.54 14.44 194 GLU A N 1
ATOM 3237 C CA A GLU A 1 194 ? 16.463 44.963 -9.537 0.46 16.20 194 GLU A CA 1
ATOM 3238 C CA B GLU A 1 194 ? 16.552 44.926 -9.550 0.54 15.24 194 GLU A CA 1
ATOM 3239 C C A GLU A 1 194 ? 16.445 46.473 -9.745 0.46 15.62 194 GLU A C 1
ATOM 3240 C C B GLU A 1 194 ? 16.463 46.441 -9.485 0.54 14.77 194 GLU A C 1
ATOM 3241 O O A GLU A 1 194 ? 15.341 47.019 -9.749 0.46 14.58 194 GLU A O 1
ATOM 3242 O O B GLU A 1 194 ? 15.355 46.978 -9.490 0.54 13.57 194 GLU A O 1
ATOM 3265 N N . GLY A 1 195 ? 17.565 47.110 -9.416 1.00 17.23 195 GLY A N 1
ATOM 3266 C CA . GLY A 1 195 ? 17.651 48.574 -9.421 1.00 15.40 195 GLY A CA 1
ATOM 3267 C C . GLY A 1 195 ? 18.379 49.158 -10.614 1.00 17.35 195 GLY A C 1
ATOM 3268 O O . GLY A 1 195 ? 17.904 49.007 -11.726 1.00 21.17 195 GLY A O 1
ATOM 3273 N N . ALA A 1 196 ? 19.530 49.766 -10.352 1.00 16.94 196 ALA A N 1
ATOM 3274 C CA . ALA A 1 196 ? 20.242 50.491 -11.400 1.00 15.49 196 ALA A CA 1
ATOM 3275 C C . ALA A 1 196 ? 20.974 49.586 -12.380 1.00 15.95 196 ALA A C 1
ATOM 3276 O O . ALA A 1 196 ? 21.373 50.050 -13.457 1.00 16.28 196 ALA A O 1
ATOM 3283 N N . GLY A 1 197 ? 21.174 48.321 -12.034 1.00 17.48 197 GLY A N 1
ATOM 3284 C CA . GLY A 1 197 ? 21.816 47.408 -12.960 1.00 19.36 197 GLY A CA 1
ATOM 3285 C C . GLY A 1 197 ? 23.274 47.680 -13.226 1.00 20.31 197 GLY A C 1
ATOM 3286 O O . GLY A 1 197 ? 23.758 47.398 -14.332 1.00 22.90 197 GLY A O 1
ATOM 3290 N N . ILE A 1 198 ? 23.993 48.217 -12.239 1.00 19.68 198 ILE A N 1
ATOM 3291 C CA . ILE A 1 198 ? 25.421 48.435 -12.411 1.00 17.79 198 ILE A CA 1
ATOM 3292 C C . ILE A 1 198 ? 26.263 47.255 -11.944 1.00 17.77 198 ILE A C 1
ATOM 3293 O O . ILE A 1 198 ? 27.429 47.152 -12.340 1.00 19.27 198 ILE A O 1
ATOM 3309 N N . VAL A 1 199 ? 25.708 46.364 -11.138 1.00 18.59 199 VAL A N 1
ATOM 3310 C CA . VAL A 1 199 ? 26.343 45.115 -10.739 1.00 17.12 199 VAL A CA 1
ATOM 3311 C C . VAL A 1 199 ? 25.566 43.984 -11.396 1.00 16.47 199 VAL A C 1
ATOM 3312 O O . VAL A 1 199 ? 24.339 43.954 -11.283 1.00 18.13 199 VAL A O 1
ATOM 3325 N N A PRO A 1 200 ? 26.219 43.054 -12.085 0.53 16.97 200 PRO A N 1
ATOM 3326 N N B PRO A 1 200 ? 26.223 43.060 -12.091 0.47 17.15 200 PRO A N 1
ATOM 3327 C CA A PRO A 1 200 ? 25.487 42.008 -12.800 0.53 16.99 200 PRO A CA 1
ATOM 3328 C CA B PRO A 1 200 ? 25.502 41.995 -12.793 0.47 17.23 200 PRO A CA 1
ATOM 3329 C C A PRO A 1 200 ? 24.816 41.041 -11.835 0.53 16.56 200 PRO A C 1
ATOM 3330 C C B PRO A 1 200 ? 24.786 41.072 -11.819 0.47 16.32 200 PRO A C 1
ATOM 3331 O O A PRO A 1 200 ? 25.184 40.912 -10.658 0.53 16.72 200 PRO A O 1
ATOM 3332 O O B PRO A 1 200 ? 25.099 40.994 -10.621 0.47 16.32 200 PRO A O 1
ATOM 3353 N N . LEU A 1 201 ? 23.804 40.355 -12.366 1.00 16.03 201 LEU A N 1
ATOM 3354 C CA . LEU A 1 201 ? 22.992 39.466 -11.541 1.00 17.18 201 LEU A CA 1
ATOM 3355 C C . LEU A 1 201 ? 23.824 38.397 -10.838 1.00 16.82 201 LEU A C 1
ATOM 3356 O O . LEU A 1 201 ? 23.527 38.014 -9.694 1.00 17.51 201 LEU A O 1
ATOM 3373 N N A ASN A 1 202 ? 24.876 37.906 -11.488 0.51 16.90 202 ASN A N 1
ATOM 3374 N N B ASN A 1 202 ? 24.853 37.898 -11.522 0.49 16.61 202 ASN A N 1
ATOM 3375 C CA A ASN A 1 202 ? 25.661 36.863 -10.837 0.51 17.08 202 ASN A CA 1
ATOM 3376 C CA B ASN A 1 202 ? 25.742 36.908 -10.932 0.49 16.18 202 ASN A CA 1
ATOM 3377 C C A ASN A 1 202 ? 26.394 37.386 -9.595 0.51 15.23 202 ASN A C 1
ATOM 3378 C C B ASN A 1 202 ? 26.342 37.411 -9.617 0.49 15.03 202 ASN A C 1
ATOM 3379 O O A ASN A 1 202 ? 26.490 36.683 -8.577 0.51 15.31 202 ASN A O 1
ATOM 3380 O O B ASN A 1 202 ? 26.305 36.728 -8.582 0.49 15.01 202 ASN A O 1
ATOM 3401 N N . ILE A 1 203 ? 26.811 38.647 -9.617 1.00 15.93 203 ILE A N 1
ATOM 3402 C CA . ILE A 1 203 ? 27.520 39.209 -8.430 1.00 16.18 203 ILE A CA 1
ATOM 3403 C C . ILE A 1 203 ? 26.491 39.600 -7.366 1.00 14.62 203 ILE A C 1
ATOM 3404 O O . ILE A 1 203 ? 26.712 39.317 -6.199 1.00 16.44 203 ILE A O 1
ATOM 3421 N N A GLU A 1 204 ? 25.326 40.051 -7.814 0.46 13.81 204 GLU A N 1
ATOM 3422 N N B GLU A 1 204 ? 25.359 40.108 -7.828 0.54 13.90 204 GLU A N 1
ATOM 3423 C CA A GLU A 1 204 ? 24.231 40.399 -6.876 0.46 14.05 204 GLU A CA 1
ATOM 3424 C CA B GLU A 1 204 ? 24.278 40.378 -6.885 0.54 14.36 204 GLU A CA 1
ATOM 3425 C C A GLU A 1 204 ? 23.802 39.138 -6.120 0.46 14.19 204 GLU A C 1
ATOM 3426 C C B GLU A 1 204 ? 23.870 39.118 -6.136 0.54 14.27 204 GLU A C 1
ATOM 3427 O O A GLU A 1 204 ? 23.713 39.181 -4.884 0.46 13.85 204 GLU A O 1
ATOM 3428 O O B GLU A 1 204 ? 23.671 39.143 -4.907 0.54 14.27 204 GLU A O 1
ATOM 3451 N N . THR A 1 205 ? 23.740 38.016 -6.835 1.00 15.85 205 THR A N 1
ATOM 3452 C CA . THR A 1 205 ? 23.337 36.731 -6.213 1.00 14.73 205 THR A CA 1
ATOM 3453 C C . THR A 1 205 ? 24.391 36.310 -5.188 1.00 13.90 205 THR A C 1
ATOM 3454 O O . THR A 1 205 ? 24.025 35.857 -4.110 1.00 13.42 205 THR A O 1
ATOM 3466 N N . LEU A 1 206 ? 25.666 36.446 -5.546 1.00 13.82 206 LEU A N 1
ATOM 3467 C CA . LEU A 1 206 ? 26.723 36.150 -4.586 1.00 13.28 206 LEU A CA 1
ATOM 3468 C C . LEU A 1 206 ? 26.595 37.009 -3.326 1.00 12.64 206 LEU A C 1
ATOM 3469 O O . LEU A 1 206 ? 26.671 36.503 -2.194 1.00 12.46 206 LEU A O 1
ATOM 3485 N N . LEU A 1 207 ? 26.383 38.314 -3.508 1.00 14.20 207 LEU A N 1
ATOM 3486 C CA . LEU A 1 207 ? 26.275 39.220 -2.361 1.00 12.94 207 LEU A CA 1
ATOM 3487 C C . LEU A 1 207 ? 25.115 38.846 -1.447 1.00 12.38 207 LEU A C 1
ATOM 3488 O O . LEU A 1 207 ? 25.268 38.792 -0.214 1.00 13.90 207 LEU A O 1
ATOM 3504 N N . PHE A 1 208 ? 23.942 38.584 -2.034 1.00 14.72 208 PHE A N 1
ATOM 3505 C CA . PHE A 1 208 ? 22.808 38.184 -1.204 1.00 13.37 208 PHE A CA 1
ATOM 3506 C C . PHE A 1 208 ? 23.045 36.844 -0.519 1.00 12.32 208 PHE A C 1
ATOM 3507 O O . PHE A 1 208 ? 22.588 36.638 0.615 1.00 12.79 208 PHE A O 1
ATOM 3524 N N A MET A 1 209 ? 23.747 35.923 -1.189 0.47 12.64 209 MET A N 1
ATOM 3525 N N B MET A 1 209 ? 23.759 35.935 -1.177 0.53 12.78 209 MET A N 1
ATOM 3526 C CA A MET A 1 209 ? 24.083 34.652 -0.559 0.47 12.37 209 MET A CA 1
ATOM 3527 C CA B MET A 1 209 ? 24.056 34.659 -0.545 0.53 12.42 209 MET A CA 1
ATOM 3528 C C A MET A 1 209 ? 24.919 34.862 0.700 0.47 12.20 209 MET A C 1
ATOM 3529 C C B MET A 1 209 ? 24.938 34.833 0.691 0.53 12.00 209 MET A C 1
ATOM 3530 O O A MET A 1 209 ? 24.618 34.314 1.774 0.47 11.76 209 MET A O 1
ATOM 3531 O O B MET A 1 209 ? 24.681 34.236 1.749 0.53 11.74 209 MET A O 1
ATOM 3558 N N . VAL A 1 210 ? 25.979 35.656 0.588 1.00 13.80 210 VAL A N 1
ATOM 3559 C CA . VAL A 1 210 ? 26.832 35.910 1.751 1.00 12.13 210 VAL A CA 1
ATOM 3560 C C . VAL A 1 210 ? 26.038 36.582 2.869 1.00 10.39 210 VAL A C 1
ATOM 3561 O O . VAL A 1 210 ? 26.117 36.196 4.049 1.00 11.83 210 VAL A O 1
ATOM 3575 N N . LEU A 1 211 ? 25.250 37.595 2.511 1.00 11.35 211 LEU A N 1
ATOM 3576 C CA . LEU A 1 211 ? 24.425 38.265 3.515 1.00 12.35 211 LEU A CA 1
ATOM 3577 C C . LEU A 1 211 ? 23.452 37.304 4.176 1.00 14.11 211 LEU A C 1
ATOM 3578 O O . LEU A 1 211 ? 23.328 37.288 5.415 1.00 14.26 211 LEU A O 1
ATOM 3594 N N . ASP A 1 212 ? 22.740 36.510 3.361 1.00 16.63 212 ASP A N 1
ATOM 3595 C CA . ASP A 1 212 ? 21.703 35.632 3.894 1.00 13.31 212 ASP A CA 1
ATOM 3596 C C . ASP A 1 212 ? 22.297 34.591 4.835 1.00 12.56 212 ASP A C 1
ATOM 3597 O O . ASP A 1 212 ? 21.765 34.338 5.928 1.00 13.87 212 ASP A O 1
ATOM 3606 N N . VAL A 1 213 ? 23.391 33.945 4.419 1.00 13.86 213 VAL A N 1
ATOM 3607 C CA . VAL A 1 213 ? 23.968 32.923 5.284 1.00 13.44 213 VAL A CA 1
ATOM 3608 C C . VAL A 1 213 ? 24.456 33.551 6.586 1.00 12.61 213 VAL A C 1
ATOM 3609 O O . VAL A 1 213 ? 24.264 33.001 7.684 1.00 14.55 213 VAL A O 1
ATOM 3622 N N . SER A 1 214 ? 25.058 34.739 6.487 1.00 12.88 214 SER A N 1
ATOM 3623 C CA . SER A 1 214 ? 25.529 35.436 7.687 1.00 12.42 214 SER A CA 1
ATOM 3624 C C . SER A 1 214 ? 24.380 35.837 8.605 1.00 12.97 214 SER A C 1
ATOM 3625 O O . SER A 1 214 ? 24.477 35.696 9.836 1.00 13.70 214 SER A O 1
ATOM 3633 N N . ALA A 1 215 ? 23.288 36.332 8.026 1.00 13.62 215 ALA A N 1
ATOM 3634 C CA . ALA A 1 215 ? 22.169 36.871 8.799 1.00 12.48 215 ALA A CA 1
ATOM 3635 C C . ALA A 1 215 ? 21.298 35.784 9.408 1.00 14.13 215 ALA A C 1
ATOM 3636 O O . ALA A 1 215 ? 20.503 36.052 10.321 1.00 15.70 215 ALA A O 1
ATOM 3711 N N . VAL A 1 217 ? 22.413 31.844 9.431 1.00 14.92 217 VAL A N 1
ATOM 3712 C CA . VAL A 1 217 ? 23.235 30.835 10.077 1.00 16.29 217 VAL A CA 1
ATOM 3713 C C . VAL A 1 217 ? 24.237 31.459 11.048 1.00 16.04 217 VAL A C 1
ATOM 3714 O O . VAL A 1 217 ? 24.414 30.976 12.177 1.00 16.98 217 VAL A O 1
ATOM 3726 N N . GLY A 1 218 ? 24.894 32.538 10.621 1.00 14.74 218 GLY A N 1
ATOM 3727 C CA . GLY A 1 218 ? 25.814 33.219 11.524 1.00 14.12 218 GLY A CA 1
ATOM 3728 C C . GLY A 1 218 ? 25.121 33.749 12.769 1.00 12.89 218 GLY A C 1
ATOM 3729 O O . GLY A 1 218 ? 25.546 33.496 13.907 1.00 14.15 218 GLY A O 1
ATOM 3733 N N . PHE A 1 219 ? 24.028 34.483 12.561 1.00 13.18 219 PHE A N 1
ATOM 3734 C CA . PHE A 1 219 ? 23.212 34.993 13.664 1.00 14.95 219 PHE A CA 1
ATOM 3735 C C . PHE A 1 219 ? 22.780 33.858 14.581 1.00 14.28 219 PHE A C 1
ATOM 3736 O O . PHE A 1 219 ? 22.900 33.939 15.815 1.00 15.13 219 PHE A O 1
ATOM 3753 N N . GLY A 1 220 ? 22.304 32.770 13.984 1.00 13.42 220 GLY A N 1
ATOM 3754 C CA . GLY A 1 220 ? 21.826 31.663 14.793 1.00 13.14 220 GLY A CA 1
ATOM 3755 C C . GLY A 1 220 ? 22.914 31.017 15.628 1.00 14.13 220 GLY A C 1
ATOM 3756 O O . GLY A 1 220 ? 22.678 30.619 16.781 1.00 15.83 220 GLY A O 1
ATOM 3760 N N . LEU A 1 221 ? 24.113 30.885 15.056 1.00 14.02 221 LEU A N 1
ATOM 3761 C CA . LEU A 1 221 ? 25.213 30.309 15.817 1.00 14.45 221 LEU A CA 1
ATOM 3762 C C . LEU A 1 221 ? 25.531 31.155 17.044 1.00 14.87 221 LEU A C 1
ATOM 3763 O O . LEU A 1 221 ? 25.767 30.628 18.144 1.00 17.81 221 LEU A O 1
ATOM 3779 N N . ILE A 1 222 ? 25.529 32.474 16.876 1.00 15.24 222 ILE A N 1
ATOM 3780 C CA . ILE A 1 222 ? 25.797 33.364 18.006 1.00 16.91 222 ILE A CA 1
ATOM 3781 C C . ILE A 1 222 ? 24.718 33.218 19.071 1.00 17.03 222 ILE A C 1
ATOM 3782 O O . ILE A 1 222 ? 25.003 33.138 20.279 1.00 19.61 222 ILE A O 1
ATOM 3798 N N . LEU A 1 223 ? 23.461 33.181 18.637 1.00 17.82 223 LEU A N 1
ATOM 3799 C CA . LEU A 1 223 ? 22.354 33.138 19.588 1.00 15.76 223 LEU A CA 1
ATOM 3800 C C . LEU A 1 223 ? 22.307 31.809 20.328 1.00 15.77 223 LEU A C 1
ATOM 3801 O O . LEU A 1 223 ? 22.198 31.770 21.567 1.00 16.51 223 LEU A O 1
ATOM 3817 N N . LEU A 1 224 ? 22.390 30.709 19.583 1.00 16.25 224 LEU A N 1
ATOM 3818 C CA . LEU A 1 224 ? 22.161 29.401 20.172 1.00 17.57 224 LEU A CA 1
ATOM 3819 C C . LEU A 1 224 ? 23.335 28.895 20.993 1.00 19.81 224 LEU A C 1
ATOM 3820 O O . LEU A 1 224 ? 23.199 27.878 21.678 1.00 21.24 224 LEU A O 1
ATOM 3836 N N . ARG A 1 225 ? 24.472 29.571 20.949 1.00 18.10 225 ARG A N 1
ATOM 3837 C CA . ARG A 1 225 ? 25.581 29.254 21.833 1.00 22.14 225 ARG A CA 1
ATOM 3838 C C . ARG A 1 225 ? 25.557 30.054 23.136 1.00 27.59 225 ARG A C 1
ATOM 3839 O O . ARG A 1 225 ? 26.386 29.805 24.020 1.00 32.40 225 ARG A O 1
ATOM 3846 N N . SER A 1 226 ? 24.625 30.987 23.280 1.00 26.33 226 SER A N 1
ATOM 3847 C CA . SER A 1 226 ? 24.579 31.877 24.436 1.00 27.04 226 SER A CA 1
ATOM 3848 C C . SER A 1 226 ? 23.713 31.306 25.557 1.00 26.82 226 SER A C 1
ATOM 3849 O O . SER A 1 226 ? 22.722 30.622 25.301 1.00 27.08 226 SER A O 1
ATOM 3857 N N . ARG A 1 227 ? 24.044 31.638 26.819 1.00 28.18 227 ARG A N 1
ATOM 3858 C CA . ARG A 1 227 ? 23.261 31.235 28.012 1.00 32.39 227 ARG A CA 1
ATOM 3859 C C . ARG A 1 227 ? 22.014 32.106 28.098 1.00 32.29 227 ARG A C 1
ATOM 3860 O O . ARG A 1 227 ? 21.132 31.750 28.868 1.00 33.10 227 ARG A O 1
ATOM 3881 N N . ALA A 1 228 ? 21.931 33.202 27.335 1.00 32.27 228 ALA A N 1
ATOM 3882 C CA . ALA A 1 228 ? 20.782 34.088 27.418 1.00 30.59 228 ALA A CA 1
ATOM 3883 C C . ALA A 1 228 ? 19.490 33.421 26.983 1.00 27.99 228 ALA A C 1
ATOM 3884 O O . ALA A 1 228 ? 18.415 33.888 27.364 1.00 29.29 228 ALA A O 1
ATOM 3891 N N . ILE A 1 229 ? 19.560 32.347 26.192 1.00 22.22 229 ILE A N 1
ATOM 3892 C CA . ILE A 1 229 ? 18.343 31.711 25.709 1.00 18.24 229 ILE A CA 1
ATOM 3893 C C . ILE A 1 229 ? 17.666 30.869 26.779 1.00 18.25 229 ILE A C 1
ATOM 3894 O O . ILE A 1 229 ? 16.519 30.463 26.588 1.00 20.83 229 ILE A O 1
ATOM 3910 N N . PHE A 1 230 ? 18.334 30.586 27.894 1.00 21.49 230 PHE A N 1
ATOM 3911 C CA . PHE A 1 230 ? 17.754 29.778 28.956 1.00 23.51 230 PHE A CA 1
ATOM 3912 C C . PHE A 1 230 ? 17.189 30.672 30.046 1.00 27.25 230 PHE A C 1
ATOM 3913 O O . PHE A 1 230 ? 17.791 31.680 30.412 1.00 27.52 230 PHE A O 1
ATOM 3930 N N . GLY A 1 231 ? 16.018 30.306 30.550 1.00 35.24 231 GLY A N 1
ATOM 3931 C CA . GLY A 1 231 ? 15.510 30.961 31.740 1.00 40.84 231 GLY A CA 1
ATOM 3932 C C . GLY A 1 231 ? 16.462 30.798 32.911 1.00 44.26 231 GLY A C 1
ATOM 3933 O O . GLY A 1 231 ? 17.165 29.798 33.029 1.00 45.25 231 GLY A O 1
ATOM 3937 N N . GLU A 1 232 ? 16.511 31.815 33.771 1.00 45.68 232 GLU A N 1
ATOM 3938 C CA . GLU A 1 232 ? 17.348 31.730 34.964 1.00 50.25 232 GLU A CA 1
ATOM 3939 C C . GLU A 1 232 ? 16.847 30.623 35.882 1.00 54.87 232 GLU A C 1
ATOM 3940 O O . GLU A 1 232 ? 15.793 30.747 36.511 1.00 57.38 232 GLU A O 1
ATOM 3952 N N . ALA A 1 233 ? 17.592 29.530 35.951 1.00 54.07 233 ALA A N 1
ATOM 3953 C CA . ALA A 1 233 ? 17.184 28.375 36.729 1.00 51.12 233 ALA A CA 1
ATOM 3954 C C . ALA A 1 233 ? 18.376 27.834 37.497 1.00 46.99 233 ALA A C 1
ATOM 3955 O O . ALA A 1 233 ? 19.521 27.993 37.078 1.00 45.92 233 ALA A O 1
ATOM 3962 N N . GLU A 1 234 ? 18.093 27.192 38.631 1.00 47.18 234 GLU A N 1
ATOM 3963 C CA . GLU A 1 234 ? 19.133 26.606 39.459 1.00 49.49 234 GLU A CA 1
ATOM 3964 C C . GLU A 1 234 ? 19.468 25.214 38.950 1.00 55.32 234 GLU A C 1
ATOM 3965 O O . GLU A 1 234 ? 20.510 24.658 39.278 1.00 59.07 234 GLU A O 1
#

Foldseek 3Di:
DVDLLLVLLVVLLVLLVVLLVVLVVLCPPDDFVLLNLLSVLLSVLSVLSNVLSVCVNVPNQWAFAAAPNDTFIFRLSVLVSQLRNVLSLVVSLCSLLVHDPVLSCLLNVLSNLLSVLQSCLQRDHYQVVSVVSLVSSVVSVVVNLCCLVPVRVVSPVVHDPLSVVLSVVLSVLCVVLVVCVSVLCCCPRSHPNVDYPSVSSNSVSVSSSCNSVSSVSSSVTPSSGDDDD

Secondary structure (DSSP, 8-state):
--STTHHHHHHHHHHHHHHHHHHHHHTTT---HHHHHHHHHHHHHHHHHHHHHHHHHHTTTEEEEEETTEEEEEETHHHHHHHHHHHHHHHHHHHHTT--HHHHHHHHHHHHHHHHHHHHHHH-SSHHHHHHHHHHHHHHHHHHHHHHHHS-GGGSTT--HHHHHHHHHHHHHHHHHHHHHHHHHHHSTTTT--S-HHHHHHHHHHHHHH--HHHHHHHTSGGGS----

Solvent-accessible surface area: 10422 Å² total

Sequence (229 aa):
TGRRPEWIWLALLGTALMGLLGTLYFLLVKGMMGVSDPDAKKFYAITTLLVPAIAFTMYLSSMLLGYGLTMMVPFGGEQNPIYWARYADWLFTTPLLLLDLALLVDADQGTILLALVGADDGIMIGTGLVGALTKKVYSSYRFVWWAISTAAMLYILYVLFFGFTSKAESMRPEVASTFKVLRRNVTVVLWSSAYPVVWLIGSSSEEGAGIVPPLNNIEETLLFMMVLDVSAVGFGLILLRSRAIFGEAE

GO terms:
  GO:0005886 plasma membrane (C, EXP)
  GO:0015454 light-driven active monoatomic ion transmembrane transporter activity (F, IDA)
  GO:0007602 phototransduction (P, IDA)

B-factor: mean 25.77, std 15.66, range [9.16, 101.23]